Protein AF-A0A6P8H1X5-F1 (afdb_monomer)

Organism: Actinia tenebrosa (NCBI:txid6105)

Solvent-accessible surface area (backbone atoms only — not comparable to full-atom values): 18089 Å² total; per-residue (Å²): 135,85,85,85,85,80,91,80,82,92,76,93,73,81,85,74,80,85,65,84,79,80,70,98,80,71,89,71,75,80,54,49,7,75,58,32,66,38,71,34,80,43,74,47,45,86,29,46,25,21,64,73,55,44,55,46,52,45,53,35,58,76,64,68,59,84,61,78,55,95,68,90,68,73,65,73,46,32,72,90,42,41,83,78,43,63,26,36,39,51,51,42,38,51,74,69,53,43,40,68,86,68,54,74,75,81,81,70,81,92,78,80,90,77,89,79,85,90,79,87,92,83,85,84,91,76,79,78,74,46,55,58,56,50,38,43,51,70,21,51,71,67,68,74,69,55,52,58,59,53,47,72,78,59,69,92,67,89,63,97,84,65,67,80,76,72,78,52,69,46,42,64,58,53,50,51,53,50,52,50,40,48,54,44,50,56,49,24,48,66,49,24,71,78,48,63,71,43,57,69,68,50,48,51,52,33,45,74,74,19,46,69,63,44,36,51,53,43,37,47,76,69,60,54,87,70,56,66,67,46,52,33,53,51,70,70,53,45,84,91,83,42,62,65,68,59,54,53,51,52,49,49,54,43,49,53,53,48,48,55,40,47,52,46,60,75,67,59,68,46,72,65,52,51,34,49,52,45,47,55,52,46,65,61,86,85,65,91,74,131

Sequence (290 aa):
MEVDAKVGEEHDREMENCSPKRTELDKKQEILCKVCGDISSGRHYGIYTCDGCSGFFMRSVRRDMVYTCKGNGTCTVDKKRRNQCQACRFKKCLDVKMNRFAVQQERQPNSARILKPHMDEYGMKSAMNNDFLASLIVAEPCRDAMLRTNQVYNIPFPQPDIPSSVYCSSPEAIFESAARLLFMSVKWARNIPSFVNLPFRDQVILLEEGWRELFIMGAVQWSLPLEVAPLLAAAGMHVENTQAEKIVGTMANIRQLQEISSRFRTLQVCEAEFACLKAIVLFKSGMKLC

pLDDT: mean 76.8, std 22.73, range [29.2, 98.56]

InterPro domains:
  IPR000536 Nuclear hormone receptor, ligand-binding domain [PF00104] (169-284)
  IPR000536 Nuclear hormone receptor, ligand-binding domain [PS51843] (141-290)
  IPR001628 Zinc finger, nuclear hormone receptor-type [PF00105] (32-100)
  IPR001628 Zinc finger, nuclear hormone receptor-type [PR00047] (33-49)
  IPR001628 Zinc finger, nuclear hormone receptor-type [PR00047] (49-64)
  IPR001628 Zinc finger, nuclear hormone receptor-type [PR00047] (82-90)
  IPR001628 Zinc finger, nuclear hormone receptor-type [PR00047] (90-98)
  IPR001628 Zinc finger, nuclear hormone receptor-type [PS00031] (33-59)
  IPR001628 Zinc finger, nuclear hormone receptor-type [PS51030] (30-105)
  IPR001628 Zinc finger, nuclear hormone receptor-type [SM00399] (30-101)
  IPR001723 Nuclear hormone receptor [PR00398] (94-104)
  IPR001723 Nuclear hormone receptor [PR00398] (177-198)
  IPR001723 Nuclear hormone receptor [PR00398] (198-214)
  IPR001723 Nuclear hormone receptor [PR00398] (267-282)
  IPR013088 Zinc finger, NHR/GATA-type [G3DSA:3.30.50.10] (23-130)
  IPR035500 Nuclear hormone receptor-like domain superfamily [G3DSA:1.10.565.10] (131-289)
  IPR035500 Nuclear hormone receptor-like domain superfamily [SSF48508] (102-286)
  IPR050274 Nuclear hormone receptor family NR2 subfamily [PTHR24083] (23-285)

Nearest PDB structures (foldseek):
  4cn7-assembly1_F  TM=9.980E-01  e=5.132E-08  Homo sapiens
  4cn3-assembly2_D  TM=9.949E-01  e=1.057E-07  Homo sapiens
  7xv6-assembly1_A  TM=9.535E-01  e=1.282E-07  Homo sapiens
  7xv9-assembly1_A  TM=9.913E-01  e=4.704E-07  Homo sapiens
  3dzy-assembly1_A  TM=4.522E-01  e=6.545E-13  Homo sapiens

Structure (mmCIF, N/CA/C/O backbone):
data_AF-A0A6P8H1X5-F1
#
_entry.id   AF-A0A6P8H1X5-F1
#
loop_
_atom_site.group_PDB
_atom_site.id
_atom_site.type_symbol
_atom_site.label_atom_id
_atom_site.label_alt_id
_atom_site.label_comp_id
_atom_site.label_asym_id
_atom_site.label_entity_id
_atom_site.label_seq_id
_atom_site.pdbx_PDB_ins_code
_atom_site.Cartn_x
_atom_site.Cartn_y
_atom_site.Cartn_z
_atom_site.occupancy
_atom_site.B_iso_or_equiv
_atom_site.auth_seq_id
_atom_site.auth_comp_id
_atom_site.auth_asym_id
_atom_site.auth_atom_id
_atom_site.pdbx_PDB_model_num
ATOM 1 N N . MET A 1 1 ? 85.764 17.436 2.052 1.00 38.44 1 MET A N 1
ATOM 2 C CA . MET A 1 1 ? 84.867 17.908 0.984 1.00 38.44 1 MET A CA 1
ATOM 3 C C . MET A 1 1 ? 85.212 17.080 -0.239 1.00 38.44 1 MET A C 1
ATOM 5 O O . MET A 1 1 ? 86.384 17.0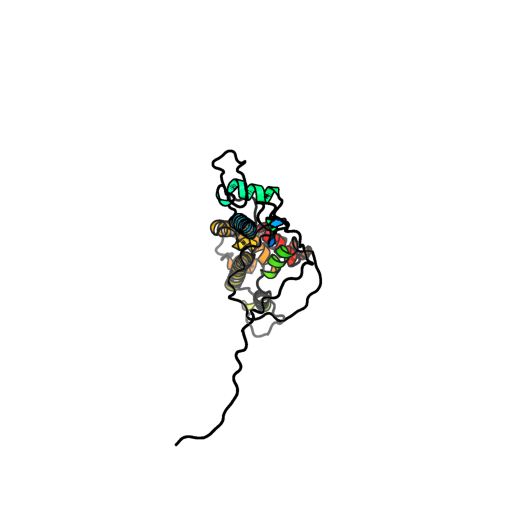48 -0.578 1.00 38.44 1 MET A O 1
ATOM 9 N N . GLU A 1 2 ? 84.209 16.332 -0.714 1.00 35.03 2 GLU A N 1
ATOM 10 C CA . GLU A 1 2 ? 84.115 15.474 -1.923 1.00 35.03 2 GLU A CA 1
ATOM 11 C C . GLU A 1 2 ? 85.198 14.399 -2.141 1.00 35.03 2 GLU A C 1
ATOM 13 O O . GLU A 1 2 ? 86.307 14.707 -2.551 1.00 35.03 2 GLU A O 1
ATOM 18 N N . VAL A 1 3 ? 85.033 13.151 -1.667 1.00 35.56 3 VAL A N 1
ATOM 19 C CA . VAL A 1 3 ? 84.297 11.973 -2.223 1.00 35.56 3 VAL A CA 1
ATOM 20 C C . VAL A 1 3 ? 84.466 11.658 -3.723 1.00 35.56 3 VAL A C 1
ATOM 22 O O . VAL A 1 3 ? 83.732 12.152 -4.565 1.00 35.56 3 VAL A O 1
ATOM 25 N N . ASP A 1 4 ? 85.455 10.798 -3.990 1.00 31.67 4 ASP A N 1
ATOM 26 C CA . ASP A 1 4 ? 85.429 9.510 -4.712 1.00 31.67 4 ASP A CA 1
ATOM 27 C C . ASP A 1 4 ? 84.527 9.228 -5.943 1.00 31.67 4 ASP A C 1
ATOM 29 O O . ASP A 1 4 ? 83.303 9.289 -5.894 1.00 31.67 4 ASP A O 1
ATOM 33 N N . ALA A 1 5 ? 85.211 8.629 -6.932 1.00 36.16 5 ALA A N 1
ATOM 34 C CA . ALA A 1 5 ? 84.894 7.358 -7.608 1.00 36.16 5 ALA A CA 1
ATOM 35 C C . ALA A 1 5 ? 84.256 7.325 -9.021 1.00 36.16 5 ALA A C 1
ATOM 37 O O . ALA A 1 5 ? 83.076 7.565 -9.232 1.00 36.16 5 ALA A O 1
ATOM 38 N N . LYS A 1 6 ? 85.088 6.763 -9.917 1.00 36.56 6 LYS A N 1
ATOM 39 C CA . LYS A 1 6 ? 84.851 5.660 -10.876 1.00 36.56 6 LYS A CA 1
ATOM 40 C C . LYS A 1 6 ? 83.992 5.865 -12.138 1.00 36.56 6 LYS A C 1
ATOM 42 O O . LYS A 1 6 ? 82.774 5.948 -12.117 1.00 36.56 6 LYS A O 1
ATOM 47 N N . VAL A 1 7 ? 84.733 5.729 -13.242 1.00 38.75 7 VAL A N 1
ATOM 48 C CA . VAL A 1 7 ? 84.410 5.185 -14.574 1.00 38.75 7 VAL A CA 1
ATOM 49 C C . VAL A 1 7 ? 83.310 4.111 -14.562 1.00 38.75 7 VAL A C 1
ATOM 51 O O . VAL A 1 7 ? 83.390 3.154 -13.790 1.00 38.75 7 VAL A O 1
ATOM 54 N N . GLY A 1 8 ? 82.351 4.237 -15.485 1.00 32.41 8 GLY A N 1
ATOM 55 C CA . GLY A 1 8 ? 81.320 3.247 -15.805 1.00 32.41 8 GLY A CA 1
ATOM 56 C C . GLY A 1 8 ? 80.750 3.479 -17.212 1.00 32.41 8 GLY A C 1
ATOM 57 O O . GLY A 1 8 ? 80.586 4.620 -17.627 1.00 32.41 8 GLY A O 1
ATOM 58 N N . GLU A 1 9 ? 80.536 2.382 -17.930 1.00 32.88 9 GLU A N 1
ATOM 59 C CA . GLU A 1 9 ? 80.331 2.222 -19.376 1.00 32.88 9 GLU A CA 1
ATOM 60 C C . GLU A 1 9 ? 79.047 2.844 -19.964 1.00 32.88 9 GLU A C 1
ATOM 62 O O . GLU A 1 9 ? 78.004 2.915 -19.313 1.00 32.88 9 GLU A O 1
ATOM 67 N N . GLU A 1 10 ? 79.134 3.225 -21.246 1.00 38.50 10 GLU A N 1
ATOM 68 C CA . GLU A 1 10 ? 78.015 3.564 -22.135 1.00 38.50 10 GLU A CA 1
ATOM 69 C C . GLU A 1 10 ? 77.012 2.406 -22.239 1.00 38.50 10 GLU A C 1
ATOM 71 O O . GLU A 1 10 ? 77.372 1.259 -22.516 1.00 38.50 10 GLU A O 1
ATOM 76 N N . HIS A 1 11 ? 75.728 2.721 -22.069 1.00 34.84 11 HIS A N 1
ATOM 77 C CA . HIS A 1 11 ? 74.636 1.804 -22.369 1.00 34.84 11 HIS A CA 1
ATOM 78 C C . HIS A 1 11 ? 73.429 2.578 -22.912 1.00 34.84 11 HIS A C 1
ATOM 80 O O . HIS A 1 11 ? 72.433 2.779 -22.216 1.00 34.84 11 HIS A O 1
ATOM 86 N N . ASP A 1 12 ? 73.506 2.983 -24.180 1.00 33.69 12 ASP A N 1
ATOM 87 C CA . ASP A 1 12 ? 72.331 3.364 -24.964 1.00 33.69 12 ASP A CA 1
ATOM 88 C C . ASP A 1 12 ? 71.507 2.101 -25.248 1.00 33.69 12 ASP A C 1
ATOM 90 O O . ASP A 1 12 ? 71.779 1.336 -26.172 1.00 33.69 12 ASP A O 1
ATOM 94 N N . ARG A 1 13 ? 70.508 1.842 -24.397 1.00 37.19 13 ARG A N 1
ATOM 95 C CA . ARG A 1 13 ? 69.467 0.843 -24.655 1.00 37.19 13 ARG A CA 1
ATOM 96 C C . ARG A 1 13 ? 68.231 1.569 -25.165 1.00 37.19 13 ARG A C 1
ATOM 98 O O . ARG A 1 13 ? 67.527 2.239 -24.412 1.00 37.19 13 ARG A O 1
ATOM 105 N N . GLU A 1 14 ? 67.996 1.414 -26.459 1.00 35.66 14 GLU A N 1
ATOM 106 C CA . GLU A 1 14 ? 66.771 1.772 -27.160 1.00 35.66 14 GLU A CA 1
ATOM 107 C C . GLU A 1 14 ? 65.544 1.297 -26.360 1.00 35.66 14 GLU A C 1
ATOM 109 O O . GLU A 1 14 ? 65.380 0.110 -26.068 1.00 35.66 14 GLU A O 1
ATOM 114 N N . MET A 1 15 ? 64.661 2.228 -25.985 1.00 37.66 15 MET A N 1
ATOM 115 C CA . MET A 1 15 ? 63.325 1.898 -25.487 1.00 37.66 15 MET A CA 1
ATOM 116 C C . MET A 1 15 ? 62.475 1.406 -26.665 1.00 37.66 15 MET A C 1
ATOM 118 O O . MET A 1 15 ? 61.665 2.142 -27.231 1.00 37.66 15 MET A O 1
ATOM 122 N N . GLU A 1 16 ? 62.660 0.141 -27.038 1.00 38.94 16 GLU A N 1
ATOM 123 C CA . GLU A 1 16 ? 61.702 -0.575 -27.868 1.00 38.94 16 GLU A CA 1
ATOM 124 C C . GLU A 1 16 ? 60.349 -0.634 -27.148 1.00 38.94 16 GLU A C 1
ATOM 126 O O . GLU A 1 16 ? 60.173 -1.172 -26.053 1.00 38.94 16 GLU A O 1
ATOM 131 N N . ASN A 1 17 ? 59.374 -0.031 -27.814 1.00 39.59 17 ASN A N 1
ATOM 132 C CA . ASN A 1 17 ? 57.960 -0.024 -27.502 1.00 39.59 17 ASN A CA 1
ATOM 133 C C . ASN A 1 17 ? 57.424 -1.467 -27.405 1.00 39.59 17 ASN A C 1
ATOM 135 O O . ASN A 1 17 ? 57.044 -2.067 -28.411 1.00 39.59 17 ASN A O 1
ATOM 139 N N . CYS A 1 18 ? 57.354 -2.026 -26.193 1.00 34.00 18 CYS A N 1
ATOM 140 C CA . CYS A 1 18 ? 56.664 -3.290 -25.931 1.00 34.00 18 CYS A CA 1
ATOM 141 C C . CYS A 1 18 ? 55.141 -3.067 -25.934 1.00 34.00 18 CYS A C 1
ATOM 143 O O . CYS A 1 18 ? 54.454 -3.139 -24.917 1.00 34.00 18 CYS A O 1
ATOM 145 N N . SER A 1 19 ? 54.601 -2.765 -27.113 1.00 48.47 19 SER A N 1
ATOM 146 C CA . SER A 1 19 ? 53.195 -3.010 -27.410 1.00 48.47 19 SER A CA 1
ATOM 147 C C . SER A 1 19 ? 53.062 -4.499 -27.740 1.00 48.47 19 SER A C 1
ATOM 149 O O . SER A 1 19 ? 53.718 -4.954 -28.681 1.00 48.47 19 SER A O 1
ATOM 151 N N . PRO A 1 20 ? 52.250 -5.295 -27.021 1.00 44.00 20 PRO A N 1
ATOM 152 C CA . PRO A 1 20 ? 52.107 -6.704 -27.349 1.00 44.00 20 PRO A CA 1
ATOM 153 C C . PRO A 1 20 ? 51.496 -6.832 -28.750 1.00 44.00 20 PRO A C 1
ATOM 155 O O . PRO A 1 20 ? 50.338 -6.469 -28.985 1.00 44.00 20 PRO A O 1
ATOM 158 N N . LYS A 1 21 ? 52.308 -7.333 -29.690 1.00 41.03 21 LYS A N 1
ATOM 159 C CA . LYS A 1 21 ? 51.888 -7.746 -31.031 1.00 41.03 21 LYS A CA 1
ATOM 160 C C . LYS A 1 21 ? 50.797 -8.804 -30.864 1.00 41.03 21 LYS A C 1
ATOM 162 O O . LYS A 1 21 ? 51.073 -9.926 -30.446 1.00 41.03 21 LYS A O 1
ATOM 167 N N . ARG A 1 22 ? 49.547 -8.431 -31.152 1.00 44.44 22 ARG A N 1
ATOM 168 C CA . ARG A 1 22 ? 48.427 -9.374 -31.215 1.00 44.44 22 ARG A CA 1
ATOM 169 C C . ARG A 1 22 ? 48.679 -10.338 -32.371 1.00 44.44 22 ARG A C 1
ATOM 171 O O . ARG A 1 22 ? 48.691 -9.931 -33.527 1.00 44.44 22 ARG A O 1
ATOM 178 N N . THR A 1 23 ? 48.918 -11.594 -32.024 1.00 41.66 23 THR A N 1
ATOM 179 C CA . THR A 1 23 ? 49.031 -12.729 -32.936 1.00 41.66 23 THR A CA 1
ATOM 180 C C . THR A 1 23 ? 47.694 -12.988 -33.648 1.00 41.66 23 THR A C 1
ATOM 182 O O . THR A 1 23 ? 46.622 -12.818 -33.069 1.00 41.66 23 THR A O 1
ATOM 185 N N . GLU A 1 24 ? 47.763 -13.376 -34.924 1.00 50.78 24 GLU A N 1
ATOM 186 C CA . GLU A 1 24 ? 46.652 -13.554 -35.880 1.00 50.78 24 GLU A CA 1
ATOM 187 C C . GLU A 1 24 ? 45.708 -14.752 -35.606 1.00 50.78 24 GLU A C 1
ATOM 189 O O . GLU A 1 24 ? 45.273 -15.441 -36.527 1.00 50.78 24 GLU A O 1
ATOM 194 N N . LEU A 1 25 ? 45.331 -15.019 -34.356 1.00 54.59 25 LEU A N 1
ATOM 195 C CA . LEU A 1 25 ? 44.429 -16.128 -34.014 1.00 54.59 25 LEU A CA 1
ATOM 196 C C . LEU A 1 25 ? 43.373 -15.721 -32.980 1.00 54.59 25 LEU A C 1
ATOM 198 O O . LEU A 1 25 ? 43.247 -16.346 -31.938 1.00 54.59 25 LEU A O 1
ATOM 202 N N . ASP A 1 26 ? 42.593 -14.681 -33.280 1.00 50.09 26 ASP A N 1
ATOM 203 C CA . ASP A 1 26 ? 41.217 -14.571 -32.776 1.00 50.09 26 ASP A CA 1
ATOM 204 C C . ASP A 1 26 ? 40.434 -13.575 -33.649 1.00 50.09 26 ASP A C 1
ATOM 206 O O . ASP A 1 26 ? 40.309 -12.389 -33.328 1.00 50.09 26 ASP A O 1
ATOM 210 N N . LYS A 1 27 ? 39.919 -14.017 -34.808 1.00 54.12 27 LYS A N 1
ATOM 211 C CA . LYS A 1 27 ? 38.890 -13.251 -35.539 1.00 54.12 27 LYS A CA 1
ATOM 212 C C . LYS A 1 27 ? 37.597 -13.323 -34.729 1.00 54.12 27 LYS A C 1
ATOM 214 O O . LYS A 1 27 ? 36.655 -14.028 -35.084 1.00 54.12 27 LYS A O 1
ATOM 219 N N . LYS A 1 28 ? 37.567 -12.595 -33.615 1.00 61.28 28 LYS A N 1
ATOM 220 C CA . LYS A 1 28 ? 36.399 -12.413 -32.767 1.00 61.28 28 LYS A CA 1
ATOM 221 C C . LYS A 1 28 ? 35.362 -11.682 -33.609 1.00 61.28 28 LYS A C 1
ATOM 223 O O . LYS A 1 28 ? 35.479 -10.482 -33.838 1.00 61.28 28 LYS A O 1
ATOM 228 N N . GLN A 1 29 ? 34.408 -12.429 -34.157 1.00 73.44 29 GLN A N 1
ATOM 229 C CA . GLN A 1 29 ? 33.366 -11.903 -35.031 1.00 73.44 29 GLN A CA 1
ATOM 230 C C . GLN A 1 29 ? 32.712 -10.689 -34.356 1.00 73.44 29 GLN A C 1
ATOM 232 O O . GLN A 1 29 ? 32.131 -10.819 -33.277 1.00 73.44 29 GLN A O 1
ATOM 237 N N . GLU A 1 30 ? 32.865 -9.499 -34.947 1.00 86.62 30 GLU A N 1
ATOM 238 C CA . GLU A 1 30 ? 32.360 -8.257 -34.362 1.00 86.62 30 GLU A CA 1
ATOM 239 C C . GLU A 1 30 ? 30.830 -8.304 -34.318 1.00 86.62 30 GLU A C 1
ATOM 241 O O . GLU A 1 30 ? 30.137 -8.146 -35.325 1.00 86.62 30 GLU A O 1
ATOM 246 N N . ILE A 1 31 ? 30.278 -8.566 -33.133 1.00 94.44 31 ILE A N 1
ATOM 247 C CA . ILE A 1 31 ? 28.831 -8.608 -32.949 1.00 94.44 31 ILE A CA 1
ATOM 248 C C . ILE A 1 31 ? 28.302 -7.177 -33.044 1.00 94.44 31 ILE A C 1
ATOM 250 O O . ILE A 1 31 ? 28.691 -6.296 -32.278 1.00 94.44 31 ILE A O 1
ATOM 254 N N . LEU A 1 32 ? 27.381 -6.938 -33.975 1.00 97.50 32 LEU A N 1
ATOM 255 C CA . LEU A 1 32 ? 26.791 -5.619 -34.183 1.00 97.50 32 LEU A CA 1
ATOM 256 C C . LEU A 1 32 ? 25.579 -5.382 -33.275 1.00 97.50 32 LEU A C 1
ATOM 258 O O . LEU A 1 32 ? 24.759 -6.266 -33.016 1.00 97.50 32 LEU A O 1
ATOM 262 N N . CYS A 1 33 ? 25.436 -4.135 -32.838 1.00 98.25 33 CYS A N 1
ATOM 263 C CA . CYS A 1 33 ? 24.299 -3.623 -32.093 1.00 98.25 33 CYS A CA 1
ATOM 264 C C . CYS A 1 33 ? 23.011 -3.789 -32.903 1.00 98.25 33 CYS A C 1
ATOM 266 O O . CYS A 1 33 ? 22.833 -3.147 -33.940 1.00 98.25 33 CYS A O 1
ATOM 268 N N . LYS A 1 34 ? 22.058 -4.566 -32.382 1.00 98.12 34 LYS A N 1
ATOM 269 C CA . LYS A 1 34 ? 20.783 -4.838 -33.068 1.00 98.12 34 LYS A CA 1
ATOM 270 C C . LYS A 1 34 ? 19.905 -3.593 -33.266 1.00 98.12 34 LYS A C 1
ATOM 272 O O . LYS A 1 34 ? 19.026 -3.597 -34.119 1.00 98.12 34 LYS A O 1
ATOM 277 N N . VAL A 1 35 ? 20.163 -2.505 -32.533 1.00 98.44 35 VAL A N 1
ATOM 278 C CA . VAL A 1 35 ? 19.413 -1.243 -32.660 1.00 98.44 35 VAL A CA 1
ATOM 279 C C . VAL A 1 35 ? 19.977 -0.347 -33.768 1.00 98.44 35 VAL A C 1
ATOM 281 O O . VAL A 1 35 ? 19.233 0.083 -34.645 1.00 98.44 35 VAL A O 1
ATOM 284 N N . CYS A 1 36 ? 21.276 -0.037 -33.741 1.00 97.94 36 CYS A N 1
ATOM 285 C CA . CYS A 1 36 ? 21.868 0.989 -34.617 1.00 97.94 36 CYS A CA 1
ATOM 286 C C . CYS A 1 36 ? 23.005 0.497 -35.525 1.00 97.94 36 CYS A C 1
ATOM 288 O O . CYS A 1 36 ? 23.552 1.299 -36.275 1.00 97.94 36 CYS A O 1
ATOM 290 N N . GLY A 1 37 ? 23.384 -0.782 -35.449 1.00 97.31 37 GLY A N 1
ATOM 291 C CA . GLY A 1 37 ? 24.443 -1.372 -36.277 1.00 97.31 37 GLY A CA 1
ATOM 292 C C . GLY A 1 37 ? 25.878 -1.003 -35.884 1.00 97.31 37 GLY A C 1
ATOM 293 O O . GLY A 1 37 ? 26.807 -1.425 -36.554 1.00 97.31 37 GLY A O 1
ATOM 294 N N . ASP A 1 38 ? 26.077 -0.225 -34.818 1.00 97.50 38 ASP A N 1
ATOM 295 C CA . ASP A 1 38 ? 27.402 0.054 -34.240 1.00 97.50 38 ASP A CA 1
ATOM 296 C C . ASP A 1 38 ? 28.003 -1.197 -33.574 1.00 97.50 38 ASP A C 1
ATOM 298 O O . ASP A 1 38 ? 27.270 -2.143 -33.286 1.00 97.50 38 ASP A O 1
ATOM 302 N N . ILE A 1 39 ? 29.299 -1.194 -33.262 1.00 96.31 39 ILE A N 1
ATOM 303 C CA . ILE A 1 39 ? 29.954 -2.323 -32.580 1.00 96.31 39 ILE A CA 1
ATOM 304 C C . ILE A 1 39 ? 29.304 -2.528 -31.203 1.00 96.31 39 ILE A C 1
ATOM 306 O O . ILE A 1 39 ? 29.097 -1.574 -30.444 1.00 96.31 39 ILE A O 1
ATOM 310 N N . SER A 1 40 ? 28.906 -3.764 -30.894 1.00 97.31 40 SER A N 1
ATOM 311 C CA . SER A 1 40 ? 28.308 -4.096 -29.602 1.00 97.31 40 SER A CA 1
ATOM 312 C C . SER A 1 40 ? 29.380 -4.194 -28.522 1.00 97.31 40 SER A C 1
ATOM 314 O O . SER A 1 40 ? 30.418 -4.815 -28.723 1.00 97.31 40 SER A O 1
ATOM 316 N N . SER A 1 41 ? 29.086 -3.650 -27.342 1.00 95.12 41 SER A N 1
ATOM 317 C CA . SER A 1 41 ? 29.895 -3.847 -26.133 1.00 95.12 41 SER A CA 1
ATOM 318 C C . SER A 1 41 ? 29.503 -5.113 -25.358 1.00 95.12 41 SER A C 1
ATOM 320 O O . SER A 1 41 ? 30.075 -5.401 -24.312 1.00 95.12 41 SER A O 1
ATOM 322 N N . GLY A 1 42 ? 28.518 -5.875 -25.849 1.00 92.75 42 GLY A N 1
ATOM 323 C CA . GLY A 1 42 ? 27.979 -7.063 -25.196 1.00 92.75 42 GLY A CA 1
ATOM 324 C C . GLY A 1 42 ? 26.452 -7.065 -25.123 1.00 92.75 42 GLY A C 1
ATOM 325 O O . GLY A 1 42 ? 25.759 -6.276 -25.776 1.00 92.75 42 GLY A O 1
ATOM 326 N N . ARG A 1 43 ? 25.911 -7.994 -24.328 1.00 94.50 43 ARG A N 1
ATOM 327 C CA . ARG A 1 43 ? 24.468 -8.145 -24.125 1.00 94.50 43 ARG A CA 1
ATOM 328 C C . ARG A 1 43 ? 23.994 -7.206 -23.014 1.00 94.50 43 ARG A C 1
ATOM 330 O O . ARG A 1 43 ? 24.327 -7.411 -21.854 1.00 94.50 43 ARG A O 1
ATOM 337 N N . HIS A 1 44 ? 23.148 -6.242 -23.360 1.00 94.44 44 HIS A N 1
ATOM 338 C CA . HIS A 1 44 ? 22.506 -5.327 -22.417 1.00 94.44 44 HIS A CA 1
ATOM 339 C C . HIS A 1 44 ? 20.997 -5.499 -22.499 1.00 94.44 44 HIS A C 1
ATOM 341 O O . HIS A 1 44 ? 20.425 -5.514 -23.590 1.00 94.44 44 HIS A O 1
ATOM 347 N N . TYR A 1 45 ? 20.345 -5.660 -21.349 1.00 95.44 45 TYR A N 1
ATOM 348 C CA . TYR A 1 45 ? 18.893 -5.870 -21.279 1.00 95.44 45 TYR A CA 1
ATOM 349 C C . TYR A 1 45 ? 18.414 -7.013 -22.193 1.00 95.44 45 TYR A C 1
ATOM 351 O O . TYR A 1 45 ? 17.369 -6.929 -22.830 1.00 95.44 45 TYR A O 1
ATOM 359 N N . GLY A 1 46 ? 19.211 -8.080 -22.293 1.00 92.06 46 GLY A N 1
ATOM 360 C CA . GLY A 1 46 ? 18.892 -9.273 -23.078 1.00 92.06 46 GLY A CA 1
ATOM 361 C C . GLY A 1 46 ? 19.355 -9.258 -24.539 1.00 92.06 46 GLY A C 1
ATOM 362 O O . GLY A 1 46 ? 19.412 -10.336 -25.127 1.00 92.06 46 GLY A O 1
ATOM 363 N N . ILE A 1 47 ? 19.769 -8.116 -25.105 1.00 97.12 47 ILE A N 1
ATOM 364 C CA . ILE A 1 47 ? 20.100 -7.968 -26.537 1.00 97.12 47 ILE A CA 1
ATOM 365 C C . ILE A 1 47 ? 21.524 -7.435 -26.736 1.00 97.12 47 ILE A C 1
ATOM 367 O O . ILE A 1 47 ? 22.013 -6.641 -25.939 1.00 97.12 47 ILE A O 1
ATOM 371 N N . TYR A 1 48 ? 22.202 -7.844 -27.813 1.00 97.19 48 TYR A N 1
ATOM 372 C CA . TYR A 1 48 ? 23.492 -7.258 -28.191 1.00 97.19 48 TYR A CA 1
ATOM 373 C C . TYR A 1 48 ? 23.320 -5.808 -28.649 1.00 97.19 48 TYR A C 1
ATOM 375 O O . TYR A 1 48 ? 22.700 -5.531 -29.683 1.00 97.19 48 TYR A O 1
ATOM 383 N N . THR A 1 49 ? 23.876 -4.875 -27.879 1.00 97.81 49 THR A N 1
ATOM 384 C CA . THR A 1 49 ? 23.814 -3.438 -28.166 1.00 97.81 49 THR A CA 1
ATOM 385 C C . THR A 1 49 ? 25.157 -2.756 -27.940 1.00 97.81 49 THR A C 1
ATOM 387 O O . THR A 1 49 ? 26.035 -3.300 -27.279 1.00 97.81 49 THR A O 1
ATOM 390 N N . CYS A 1 50 ? 25.323 -1.554 -28.486 1.00 98.19 50 CYS A N 1
ATOM 391 C CA . CYS A 1 50 ? 26.411 -0.648 -28.118 1.00 98.19 50 CYS A CA 1
ATOM 392 C C . CYS A 1 50 ? 26.046 0.145 -26.852 1.00 98.19 50 CYS A C 1
ATOM 394 O O . CYS A 1 50 ? 24.858 0.299 -26.537 1.00 98.19 50 CYS A O 1
ATOM 396 N N . ASP A 1 51 ? 27.039 0.740 -26.189 1.00 97.12 51 ASP A N 1
ATOM 397 C CA . ASP A 1 51 ? 26.836 1.522 -24.957 1.00 97.12 51 ASP A CA 1
ATOM 398 C C . ASP A 1 51 ? 25.855 2.681 -25.151 1.00 97.12 51 ASP A C 1
ATOM 400 O O . ASP A 1 51 ? 25.015 2.968 -24.298 1.00 97.12 51 ASP A O 1
ATOM 404 N N . GLY A 1 52 ? 25.885 3.304 -26.332 1.00 97.50 52 GLY A N 1
ATOM 405 C CA . GLY A 1 52 ? 24.978 4.394 -26.668 1.00 97.50 52 GLY A CA 1
ATOM 406 C C . GLY A 1 52 ? 23.504 3.978 -26.680 1.00 97.50 52 GLY A C 1
ATOM 407 O O . GLY A 1 52 ? 22.650 4.768 -26.283 1.00 97.50 52 GLY A O 1
ATOM 408 N N . CYS A 1 53 ? 23.176 2.770 -27.153 1.00 98.38 53 CYS A N 1
ATOM 409 C CA . CYS A 1 53 ? 21.793 2.273 -27.160 1.00 98.38 53 CYS A CA 1
ATOM 410 C C . CYS A 1 53 ? 21.394 1.662 -25.814 1.00 98.38 53 CYS A C 1
ATOM 412 O O . CYS A 1 53 ? 20.260 1.875 -25.398 1.00 98.38 53 CYS A O 1
ATOM 414 N N . SER A 1 54 ? 22.329 1.009 -25.117 1.00 97.69 54 SER A N 1
ATOM 415 C CA . SER A 1 54 ? 22.130 0.525 -23.746 1.00 97.69 54 SER A CA 1
ATOM 416 C C . SER A 1 54 ? 21.767 1.679 -22.801 1.00 97.69 54 SER A C 1
ATOM 418 O O . SER A 1 54 ? 20.681 1.701 -22.221 1.00 97.69 54 SER A O 1
ATOM 420 N N . GLY A 1 55 ? 22.600 2.723 -22.743 1.00 96.50 55 GLY A N 1
ATOM 421 C CA . GLY A 1 55 ? 22.353 3.879 -21.881 1.00 96.50 55 GLY A CA 1
ATOM 422 C C . GLY A 1 55 ? 21.125 4.697 -22.287 1.00 96.50 55 GLY A C 1
ATOM 423 O O . GLY A 1 55 ? 20.442 5.247 -21.425 1.00 96.50 55 GLY A O 1
ATOM 424 N N . PHE A 1 56 ? 20.818 4.777 -23.587 1.00 98.25 56 PHE A N 1
ATOM 425 C CA . PHE A 1 56 ? 19.576 5.396 -24.053 1.00 98.25 56 PHE A CA 1
ATOM 426 C C . PHE A 1 56 ? 18.355 4.632 -23.530 1.00 98.25 56 PHE A C 1
ATOM 428 O O . PHE A 1 56 ? 17.526 5.236 -22.860 1.00 98.25 56 PHE A O 1
ATOM 435 N N . PHE A 1 57 ? 18.298 3.314 -23.747 1.00 98.00 57 PHE A N 1
ATOM 436 C CA . PHE A 1 57 ? 17.202 2.465 -23.282 1.00 98.00 57 PHE A CA 1
ATOM 437 C C . PHE A 1 57 ? 17.013 2.547 -21.763 1.00 98.00 57 PHE A C 1
ATOM 439 O O . PHE A 1 57 ? 15.900 2.773 -21.299 1.00 98.00 57 PHE A O 1
ATOM 446 N N . MET A 1 58 ? 18.105 2.470 -20.996 1.00 94.62 58 MET A N 1
ATOM 447 C CA . MET A 1 58 ? 18.084 2.625 -19.540 1.00 94.62 58 MET A CA 1
ATOM 448 C C . MET A 1 58 ? 17.425 3.937 -19.105 1.00 94.62 58 MET A C 1
ATOM 450 O O . MET A 1 58 ? 16.534 3.931 -18.260 1.00 94.62 58 MET A O 1
ATOM 454 N N . ARG A 1 59 ? 17.861 5.074 -19.668 1.00 93.31 59 ARG A N 1
ATOM 455 C CA . ARG A 1 59 ? 17.324 6.396 -19.305 1.00 93.31 59 ARG A CA 1
ATOM 456 C C . ARG A 1 59 ? 15.865 6.545 -19.714 1.00 93.31 59 ARG A C 1
ATOM 458 O O . ARG A 1 59 ? 15.099 7.135 -18.961 1.00 93.31 59 ARG A O 1
ATOM 465 N N . SER A 1 60 ? 15.498 6.016 -20.880 1.00 95.06 60 SER A N 1
ATOM 466 C CA . SER A 1 60 ? 14.124 6.050 -21.373 1.00 95.06 60 SER A CA 1
ATOM 467 C C . SER A 1 60 ? 13.184 5.237 -20.488 1.00 95.06 60 SER A C 1
ATOM 469 O O . SER A 1 60 ? 12.125 5.737 -20.141 1.00 95.06 60 SER A O 1
ATOM 471 N N . VAL A 1 61 ? 13.588 4.038 -20.056 1.00 92.31 61 VAL A N 1
ATOM 472 C CA . VAL A 1 61 ? 12.774 3.199 -19.161 1.00 92.31 61 VAL A CA 1
ATOM 473 C C . VAL A 1 61 ? 12.716 3.770 -17.742 1.00 92.31 61 VAL A C 1
ATOM 475 O O . VAL A 1 61 ? 11.641 3.831 -17.163 1.00 92.31 61 VAL A O 1
ATOM 478 N N . ARG A 1 62 ? 13.842 4.232 -17.177 1.00 86.75 62 ARG A N 1
ATOM 479 C CA . ARG A 1 62 ? 13.880 4.762 -15.797 1.00 86.75 62 ARG A CA 1
ATOM 480 C C . ARG A 1 62 ? 13.012 5.994 -15.583 1.00 86.75 62 ARG A C 1
ATOM 482 O O . ARG A 1 62 ? 12.499 6.181 -14.491 1.00 86.75 62 ARG A O 1
ATOM 489 N N . ARG A 1 63 ? 12.926 6.859 -16.592 1.00 84.62 63 ARG A N 1
ATOM 490 C CA . ARG A 1 63 ? 12.177 8.121 -16.521 1.00 84.62 63 ARG A CA 1
ATOM 491 C C . ARG A 1 63 ? 10.809 8.025 -17.195 1.00 84.62 63 ARG A C 1
ATOM 493 O O . ARG A 1 63 ? 10.229 9.063 -17.480 1.00 84.62 63 ARG A O 1
ATOM 500 N N . ASP A 1 64 ? 10.373 6.805 -17.515 1.00 84.00 64 ASP A N 1
ATOM 501 C CA . ASP A 1 64 ? 9.150 6.506 -18.266 1.00 84.00 64 ASP A CA 1
ATOM 502 C C . ASP A 1 64 ? 8.927 7.465 -19.452 1.00 84.00 64 ASP A C 1
ATOM 504 O O . ASP A 1 64 ? 7.895 8.113 -19.614 1.00 84.00 64 ASP A O 1
ATOM 508 N N . MET A 1 65 ? 9.976 7.635 -20.262 1.00 90.19 65 MET A N 1
ATOM 509 C CA . MET A 1 65 ? 10.000 8.658 -21.301 1.00 90.19 65 MET A CA 1
ATOM 510 C C . MET A 1 65 ? 9.012 8.325 -22.418 1.00 90.19 65 MET A C 1
ATOM 512 O O . MET A 1 65 ? 9.189 7.348 -23.152 1.00 90.19 65 MET A O 1
ATOM 516 N N . VAL A 1 66 ? 8.056 9.223 -22.636 1.00 90.62 66 VAL A N 1
ATOM 517 C CA . VAL A 1 66 ? 7.178 9.208 -23.807 1.00 90.62 66 VAL A CA 1
ATOM 518 C C . VAL A 1 66 ? 7.770 10.118 -24.880 1.00 90.62 66 VAL A C 1
ATOM 520 O O . VAL A 1 66 ? 7.922 11.323 -24.688 1.00 90.62 66 VAL A O 1
ATOM 523 N N . TYR A 1 67 ? 8.133 9.541 -26.024 1.00 94.25 67 TYR A N 1
ATOM 524 C CA . TYR A 1 67 ? 8.688 10.286 -27.154 1.00 94.25 67 TYR A CA 1
ATOM 525 C C . TYR A 1 67 ? 7.702 10.340 -28.317 1.00 94.25 67 TYR A C 1
ATOM 527 O O . TYR A 1 67 ? 7.168 9.312 -28.731 1.00 94.25 67 TYR A O 1
ATOM 535 N N . THR A 1 68 ? 7.585 11.510 -28.942 1.00 94.06 68 THR A N 1
ATOM 536 C CA . THR A 1 68 ? 6.777 11.709 -30.153 1.00 94.06 68 THR A CA 1
ATOM 537 C C . THR A 1 68 ? 7.675 11.850 -31.380 1.00 94.06 68 THR A C 1
ATOM 539 O O . THR A 1 68 ? 8.650 12.607 -31.380 1.00 94.06 68 THR A O 1
ATOM 542 N N . CYS A 1 69 ? 7.381 11.101 -32.446 1.00 96.88 69 CYS A N 1
ATOM 543 C CA . CYS A 1 69 ? 8.075 11.254 -33.723 1.00 96.88 69 CYS A CA 1
ATOM 544 C C . CYS A 1 69 ? 7.545 12.496 -34.452 1.00 96.88 69 CYS A C 1
ATOM 546 O O . CYS A 1 69 ? 6.339 12.663 -34.566 1.00 96.88 69 CYS A O 1
ATOM 548 N N . LYS A 1 70 ? 8.442 13.338 -34.980 1.00 94.44 70 LYS A N 1
ATOM 549 C CA . LYS A 1 70 ? 8.074 14.488 -35.830 1.00 94.44 70 LYS A CA 1
ATOM 550 C C . LYS A 1 70 ? 7.861 14.120 -37.308 1.00 94.44 70 LYS A C 1
ATOM 552 O O . LYS A 1 70 ? 7.491 14.975 -38.098 1.00 94.44 70 LYS A O 1
ATOM 557 N N . GLY A 1 71 ? 8.165 12.878 -37.683 1.00 93.56 71 GLY A N 1
ATOM 558 C CA . GLY A 1 71 ? 7.927 12.323 -39.016 1.00 93.56 71 GLY A CA 1
ATOM 559 C C . GLY A 1 71 ? 6.822 11.266 -38.985 1.00 93.56 71 GLY A C 1
ATOM 560 O O . GLY A 1 71 ? 5.911 11.322 -38.169 1.00 93.56 71 GLY A O 1
ATOM 561 N N . ASN A 1 72 ? 6.946 10.246 -39.828 1.00 94.50 72 ASN A N 1
ATOM 562 C CA . ASN A 1 72 ? 5.967 9.164 -40.001 1.00 94.50 72 ASN A CA 1
ATOM 563 C C . ASN A 1 72 ? 6.172 7.945 -39.071 1.00 94.50 72 ASN A C 1
ATOM 565 O O . ASN A 1 72 ? 5.586 6.889 -39.290 1.00 94.50 72 ASN A O 1
ATOM 569 N N . GLY A 1 73 ? 7.042 8.039 -38.061 1.00 94.00 73 GLY A N 1
ATOM 570 C CA . GLY A 1 73 ? 7.317 6.922 -37.147 1.00 94.00 73 GLY A CA 1
ATOM 571 C C . GLY A 1 73 ? 8.194 5.799 -37.724 1.00 94.00 73 GLY A C 1
ATOM 572 O O . GLY A 1 73 ? 8.299 4.742 -37.095 1.00 94.00 73 GLY A O 1
ATOM 573 N N . THR A 1 74 ? 8.841 6.014 -38.879 1.00 95.94 74 THR A N 1
ATOM 574 C CA . THR A 1 74 ? 9.749 5.045 -39.528 1.00 95.94 74 THR A CA 1
ATOM 575 C C . THR A 1 74 ? 11.157 5.607 -39.769 1.00 95.94 74 THR A C 1
ATOM 577 O O . THR A 1 74 ? 11.834 5.220 -40.722 1.00 95.94 74 THR A O 1
ATOM 580 N N . CYS A 1 75 ? 11.624 6.546 -38.936 1.00 97.19 75 CYS A N 1
ATOM 581 C CA . CYS A 1 75 ? 12.953 7.144 -39.093 1.00 97.19 75 CYS A CA 1
ATOM 582 C C . CYS A 1 75 ? 14.064 6.083 -39.001 1.00 97.19 75 CYS A C 1
ATOM 584 O O . CYS A 1 75 ? 14.054 5.228 -38.112 1.00 97.19 75 CYS A O 1
ATOM 586 N N . THR A 1 76 ? 15.066 6.171 -39.878 1.00 97.19 76 THR A N 1
ATOM 587 C CA . THR A 1 76 ? 16.204 5.245 -39.871 1.00 97.19 76 THR A CA 1
ATOM 588 C C . THR A 1 76 ? 17.058 5.414 -38.613 1.00 97.19 76 THR A C 1
ATOM 590 O O . THR A 1 76 ? 17.494 6.514 -38.279 1.00 97.19 76 THR A O 1
ATOM 593 N N . VAL A 1 77 ? 17.340 4.300 -37.935 1.00 98.12 77 VAL A N 1
ATOM 594 C CA . VAL A 1 77 ? 18.200 4.247 -36.745 1.00 98.12 77 VAL A CA 1
ATOM 595 C C . VAL A 1 77 ? 19.491 3.511 -37.101 1.00 98.12 77 VAL A C 1
ATOM 597 O O . VAL A 1 77 ? 19.523 2.278 -37.111 1.00 98.12 77 VAL A O 1
ATOM 600 N N . ASP A 1 78 ? 20.540 4.281 -37.381 1.00 97.50 78 ASP A N 1
ATOM 601 C CA . ASP A 1 78 ? 21.909 3.823 -37.656 1.00 97.50 78 ASP A CA 1
ATOM 602 C C . ASP A 1 78 ? 22.932 4.563 -36.765 1.00 97.50 78 ASP A C 1
ATOM 604 O O . ASP A 1 78 ? 22.570 5.476 -36.017 1.00 97.50 78 ASP A O 1
ATOM 608 N N . LYS A 1 79 ? 24.216 4.181 -36.812 1.00 96.69 79 LYS A N 1
ATOM 609 C CA . LYS A 1 79 ? 25.278 4.786 -35.983 1.00 96.69 79 LYS A CA 1
ATOM 610 C C . LYS A 1 79 ? 25.334 6.316 -36.087 1.00 96.69 79 LYS A C 1
ATOM 612 O O . LYS A 1 79 ? 25.545 6.969 -35.067 1.00 96.69 79 LYS A O 1
ATOM 617 N N . LYS A 1 80 ? 25.118 6.882 -37.280 1.00 96.44 80 LYS A N 1
ATOM 618 C CA . LYS A 1 80 ? 25.244 8.324 -37.548 1.00 96.44 80 LYS A CA 1
ATOM 619 C C . LYS A 1 80 ? 23.985 9.096 -37.146 1.00 96.44 80 LYS A C 1
ATOM 621 O O . LYS A 1 80 ? 24.083 10.202 -36.628 1.00 96.44 80 LYS A O 1
ATOM 626 N N . ARG A 1 81 ? 22.800 8.511 -37.345 1.00 95.00 81 ARG A N 1
ATOM 627 C CA . ARG A 1 81 ? 21.502 9.201 -37.224 1.00 95.00 81 ARG A CA 1
ATOM 628 C C . ARG A 1 81 ? 20.646 8.746 -36.043 1.00 95.00 81 ARG A C 1
ATOM 630 O O . ARG A 1 81 ? 19.567 9.292 -35.830 1.00 95.00 81 ARG A O 1
ATOM 637 N N . ARG A 1 82 ? 21.119 7.817 -35.198 1.00 97.25 82 ARG A N 1
ATOM 638 C CA . ARG A 1 82 ? 20.375 7.323 -34.015 1.00 97.25 82 ARG A CA 1
ATOM 639 C C . ARG A 1 82 ? 19.914 8.413 -33.039 1.00 97.25 82 ARG A C 1
ATOM 641 O O . ARG A 1 82 ? 19.009 8.156 -32.257 1.00 97.25 82 ARG A O 1
ATOM 648 N N . ASN A 1 83 ? 20.509 9.605 -33.046 1.00 96.56 83 ASN A N 1
ATOM 649 C CA . ASN A 1 83 ? 20.101 10.715 -32.175 1.00 96.56 83 ASN A CA 1
ATOM 650 C C . ASN A 1 83 ? 19.040 11.641 -32.807 1.00 96.56 83 ASN A C 1
ATOM 652 O O . ASN A 1 83 ? 18.524 12.508 -32.113 1.00 96.56 83 ASN A O 1
ATOM 656 N N . GLN A 1 84 ? 18.692 11.459 -34.086 1.00 96.75 84 GLN A N 1
ATOM 657 C CA . GLN A 1 84 ? 17.797 12.362 -34.820 1.00 96.75 84 GLN A CA 1
ATOM 658 C C . GLN A 1 84 ? 16.316 12.182 -34.451 1.00 96.75 84 GLN A C 1
ATOM 660 O O . GLN A 1 84 ? 15.543 13.135 -34.501 1.00 96.75 84 GLN A O 1
ATOM 665 N N . CYS A 1 85 ? 15.908 10.974 -34.046 1.00 97.94 85 CYS A N 1
ATOM 666 C CA . CYS A 1 85 ? 14.551 10.703 -33.574 1.00 97.94 85 CYS A CA 1
ATOM 667 C C . CYS A 1 85 ? 14.556 9.728 -32.391 1.00 97.94 85 CYS A C 1
ATOM 669 O O . CYS A 1 85 ? 14.733 8.520 -32.558 1.00 97.94 85 CYS A O 1
ATOM 671 N N . GLN A 1 86 ? 14.314 10.251 -31.187 1.00 97.81 86 GLN A N 1
ATOM 672 C CA . GLN A 1 86 ? 14.256 9.449 -29.962 1.00 97.81 86 GLN A CA 1
ATOM 673 C C . GLN A 1 86 ? 13.081 8.462 -29.973 1.00 97.81 86 GLN A C 1
ATOM 675 O O . GLN A 1 86 ? 13.259 7.320 -29.560 1.00 97.81 86 GLN A O 1
ATOM 680 N N . ALA A 1 87 ? 11.929 8.855 -30.529 1.00 98.12 87 ALA A N 1
ATOM 681 C CA . ALA A 1 87 ? 10.753 7.990 -30.636 1.00 98.12 87 ALA A CA 1
ATOM 682 C C . ALA A 1 87 ? 11.032 6.725 -31.457 1.00 98.12 87 ALA A C 1
ATOM 684 O O . ALA A 1 87 ? 10.836 5.615 -30.969 1.00 98.12 87 ALA A O 1
ATOM 685 N N . CYS A 1 88 ? 11.573 6.871 -32.671 1.00 98.19 88 CYS A N 1
ATOM 686 C CA . CYS A 1 88 ? 11.895 5.720 -33.521 1.00 98.19 88 CYS A CA 1
ATOM 687 C C . CYS A 1 88 ? 13.047 4.886 -32.950 1.00 98.19 88 CYS A C 1
ATOM 689 O O . CYS A 1 88 ? 13.043 3.664 -33.074 1.00 98.19 88 CYS A O 1
ATOM 691 N N . ARG A 1 89 ? 14.016 5.521 -32.277 1.00 98.56 89 ARG A N 1
ATOM 692 C CA . ARG A 1 89 ? 15.091 4.799 -31.590 1.00 98.56 89 ARG A CA 1
ATOM 693 C C . ARG A 1 89 ? 14.561 3.950 -30.437 1.00 98.56 89 ARG A C 1
ATOM 695 O O . ARG A 1 89 ? 14.946 2.790 -30.337 1.00 98.56 89 ARG A O 1
ATOM 702 N N . PHE A 1 90 ? 13.699 4.507 -29.586 1.00 98.31 90 PHE A N 1
ATOM 703 C CA . PHE A 1 90 ? 13.137 3.789 -28.443 1.00 98.31 90 PHE A CA 1
ATOM 704 C C . PHE A 1 90 ? 12.189 2.682 -28.889 1.00 98.31 90 PHE A C 1
ATOM 706 O O . PHE A 1 90 ? 12.324 1.552 -28.428 1.00 98.31 90 PHE A O 1
ATOM 713 N N . LYS A 1 91 ? 11.338 2.964 -29.881 1.00 97.94 91 LYS A N 1
ATOM 714 C CA . LYS A 1 91 ? 10.529 1.948 -30.559 1.00 97.94 91 LYS A CA 1
ATOM 715 C C . LYS A 1 91 ? 11.399 0.792 -31.059 1.00 97.94 91 LYS A C 1
ATOM 717 O O . LYS A 1 91 ? 11.149 -0.349 -30.696 1.00 97.94 91 LYS A O 1
ATOM 722 N N . LYS A 1 92 ? 12.500 1.079 -31.763 1.00 98.44 92 LYS A N 1
ATOM 723 C CA . LYS A 1 92 ? 13.411 0.033 -32.250 1.00 98.44 92 LYS A CA 1
ATOM 724 C C . LYS A 1 92 ? 14.081 -0.761 -31.122 1.00 98.44 92 LYS A C 1
ATOM 726 O O . LYS A 1 92 ? 14.289 -1.957 -31.287 1.00 98.44 92 LYS A O 1
ATOM 731 N N . CYS A 1 93 ? 14.403 -0.144 -29.980 1.00 98.25 93 CYS A N 1
ATOM 732 C CA . CYS A 1 93 ? 14.875 -0.873 -28.794 1.00 98.25 93 CYS A CA 1
ATOM 733 C C . CYS A 1 93 ? 13.841 -1.903 -28.300 1.00 98.25 93 CYS A C 1
ATOM 735 O O . CYS A 1 93 ? 14.212 -3.025 -27.953 1.00 98.25 93 CYS A O 1
ATOM 737 N N . LEU A 1 94 ? 12.556 -1.541 -28.294 1.00 97.31 94 LEU A N 1
ATOM 738 C CA . LEU A 1 94 ? 11.462 -2.442 -27.918 1.00 97.31 94 LEU A CA 1
ATOM 739 C C . LEU A 1 94 ? 11.211 -3.516 -28.984 1.00 97.31 94 LEU A C 1
ATOM 741 O O . LEU A 1 94 ? 11.005 -4.678 -28.639 1.00 97.31 94 LEU A O 1
ATOM 745 N N . ASP A 1 95 ? 11.293 -3.159 -30.266 1.00 97.44 95 ASP A N 1
ATOM 746 C CA . ASP A 1 95 ? 11.089 -4.085 -31.385 1.00 97.44 95 ASP A CA 1
ATOM 747 C C . ASP A 1 95 ? 12.137 -5.205 -31.385 1.00 97.44 95 ASP A C 1
ATOM 749 O O . ASP A 1 95 ? 11.793 -6.374 -31.564 1.00 97.44 95 ASP A O 1
ATOM 753 N N . VAL A 1 96 ? 13.402 -4.877 -31.082 1.00 97.19 96 VAL A N 1
ATOM 754 C CA . VAL A 1 96 ? 14.466 -5.884 -30.904 1.00 97.19 96 VAL A CA 1
ATOM 755 C C . VAL A 1 96 ? 14.394 -6.616 -29.560 1.00 97.19 96 VAL A C 1
ATOM 757 O O . VAL A 1 96 ? 15.278 -7.414 -29.271 1.00 97.19 96 VAL A O 1
ATOM 760 N N . LYS A 1 97 ? 13.353 -6.373 -28.753 1.00 96.25 97 LYS A N 1
ATOM 761 C CA . LYS A 1 97 ? 13.072 -7.030 -27.467 1.00 96.25 97 LYS A CA 1
ATOM 762 C C . LYS A 1 97 ? 14.091 -6.744 -26.362 1.00 96.25 97 LYS A C 1
ATOM 764 O O . LYS A 1 97 ? 14.390 -7.621 -25.553 1.00 96.25 97 LYS A O 1
ATOM 769 N N . MET A 1 98 ? 14.599 -5.511 -26.277 1.00 97.19 98 MET A N 1
ATOM 770 C CA . MET A 1 98 ? 15.307 -5.090 -25.063 1.00 97.19 98 MET A CA 1
ATOM 771 C C . MET A 1 98 ? 14.352 -5.158 -23.862 1.00 97.19 98 MET A C 1
ATOM 773 O O . MET A 1 98 ? 13.243 -4.623 -23.894 1.00 97.19 98 MET A O 1
ATOM 777 N N . ASN A 1 99 ? 14.772 -5.843 -22.802 1.00 90.50 99 ASN A N 1
ATOM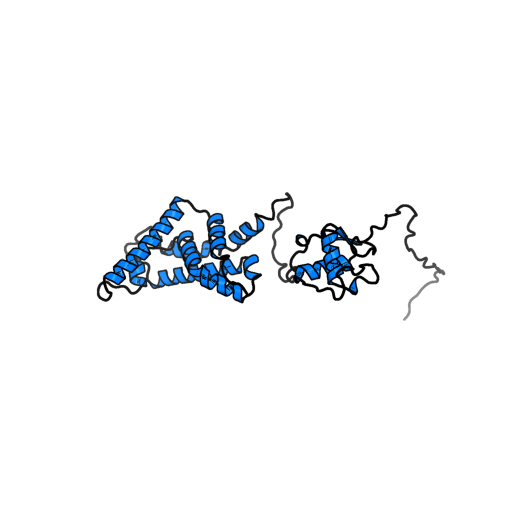 778 C CA . ASN A 1 99 ? 13.938 -6.122 -21.643 1.00 90.50 99 ASN A CA 1
ATOM 779 C C . ASN A 1 99 ? 13.847 -4.897 -20.718 1.00 90.50 99 ASN A C 1
ATOM 781 O O . ASN A 1 99 ? 14.777 -4.615 -19.961 1.00 90.50 99 ASN A O 1
ATOM 785 N N . ARG A 1 100 ? 12.700 -4.204 -20.735 1.00 88.94 100 ARG A N 1
ATOM 786 C CA . ARG A 1 100 ? 12.424 -3.057 -19.847 1.00 88.94 100 ARG A CA 1
ATOM 787 C C . ARG A 1 100 ? 12.505 -3.423 -18.363 1.00 88.94 100 ARG A C 1
ATOM 789 O O . ARG A 1 100 ? 12.949 -2.610 -17.567 1.00 88.94 100 ARG A O 1
ATOM 796 N N . PHE A 1 101 ? 12.154 -4.656 -18.003 1.00 84.31 101 PHE A N 1
ATOM 797 C CA . PHE A 1 101 ? 12.167 -5.129 -16.617 1.00 84.31 101 PHE A CA 1
ATOM 798 C C . PHE A 1 101 ? 13.582 -5.410 -16.095 1.00 84.31 101 PHE A C 1
ATOM 800 O O . PHE A 1 101 ? 13.792 -5.470 -14.891 1.00 84.31 101 PHE A O 1
ATOM 807 N N . ALA A 1 102 ? 14.576 -5.541 -16.982 1.00 84.19 102 ALA A N 1
ATOM 808 C CA . ALA A 1 102 ? 15.979 -5.665 -16.585 1.00 84.19 102 ALA A CA 1
ATOM 809 C C . ALA A 1 102 ? 16.615 -4.310 -16.205 1.00 84.19 102 ALA A C 1
ATOM 811 O O . ALA A 1 102 ? 17.756 -4.267 -15.741 1.00 84.19 102 ALA A O 1
ATOM 812 N N . VAL A 1 103 ? 15.910 -3.191 -16.410 1.00 86.00 103 VAL A N 1
ATOM 813 C CA . VAL A 1 103 ? 16.364 -1.862 -15.997 1.00 86.00 103 VAL A CA 1
ATOM 814 C C . VAL A 1 103 ? 16.013 -1.662 -14.523 1.00 86.00 103 VAL A C 1
ATOM 816 O O . VAL A 1 103 ? 14.904 -1.269 -14.183 1.00 86.00 103 VAL A O 1
ATOM 819 N N . GLN A 1 104 ? 16.976 -1.925 -13.640 1.00 79.44 104 GLN A N 1
ATOM 820 C CA . GLN A 1 104 ? 16.829 -1.655 -12.208 1.00 79.44 104 GLN A CA 1
ATOM 821 C C . GLN A 1 104 ? 16.694 -0.144 -11.945 1.00 79.44 104 GLN A C 1
ATOM 823 O O . GLN A 1 104 ? 17.393 0.675 -12.572 1.00 79.44 104 GLN A O 1
ATOM 828 N N . GLN A 1 105 ? 15.819 0.210 -10.998 1.00 58.69 105 GLN A N 1
ATOM 829 C CA . GLN A 1 105 ? 15.686 1.559 -10.438 1.00 58.69 105 GLN A CA 1
ATOM 830 C C . GLN A 1 105 ? 17.031 1.999 -9.826 1.00 58.69 105 GLN A C 1
ATOM 832 O O . GLN A 1 105 ? 17.896 1.159 -9.567 1.00 58.69 105 GLN A O 1
ATOM 837 N N . GLU A 1 106 ? 17.279 3.308 -9.723 1.00 52.06 106 GLU A N 1
ATOM 838 C CA . GLU A 1 106 ? 18.590 3.847 -9.330 1.00 52.06 106 GLU A CA 1
ATOM 839 C C . GLU A 1 106 ? 19.183 3.131 -8.108 1.00 52.06 106 GLU A C 1
ATOM 841 O O . GLU A 1 106 ? 18.504 2.899 -7.108 1.00 52.06 106 GLU A O 1
ATOM 846 N N . ARG A 1 107 ? 20.480 2.799 -8.183 1.00 49.69 107 ARG A N 1
ATOM 847 C CA . ARG A 1 107 ? 21.242 2.492 -6.972 1.00 49.69 107 ARG A CA 1
ATOM 848 C C . ARG A 1 107 ? 21.194 3.758 -6.124 1.00 49.69 107 ARG A C 1
ATOM 850 O O . ARG A 1 107 ? 21.690 4.790 -6.575 1.00 49.69 107 ARG A O 1
ATOM 857 N N . GLN A 1 108 ? 20.587 3.677 -4.943 1.00 39.88 108 GLN A N 1
ATOM 858 C CA . GLN A 1 108 ? 20.656 4.747 -3.952 1.00 39.88 108 GLN A CA 1
ATOM 859 C C . GLN A 1 108 ? 22.129 5.162 -3.762 1.00 39.88 108 GLN A C 1
ATOM 861 O O . GLN A 1 108 ? 23.011 4.296 -3.854 1.00 39.88 108 GLN A O 1
ATOM 866 N N . PRO A 1 109 ? 22.431 6.453 -3.527 1.00 38.50 109 PRO A N 1
ATOM 867 C CA . PRO A 1 109 ? 23.789 6.883 -3.224 1.00 38.50 109 PRO A CA 1
ATOM 868 C C . PRO A 1 109 ? 24.366 6.035 -2.085 1.00 38.50 109 PRO A C 1
ATOM 870 O O . PRO A 1 109 ? 23.712 5.818 -1.066 1.00 38.50 109 PRO A O 1
ATOM 873 N N . ASN A 1 110 ? 25.583 5.523 -2.288 1.00 42.19 110 ASN A N 1
ATOM 874 C CA . ASN A 1 110 ? 26.344 4.746 -1.310 1.00 42.19 110 ASN A CA 1
ATOM 875 C C . ASN A 1 110 ? 26.655 5.607 -0.069 1.00 42.19 110 ASN A C 1
ATOM 877 O O . ASN A 1 110 ? 27.757 6.133 0.051 1.00 42.19 110 ASN A O 1
ATOM 881 N N . SER A 1 111 ? 25.712 5.721 0.863 1.00 40.84 111 SER A N 1
ATOM 882 C CA . SER A 1 111 ? 25.960 6.290 2.198 1.00 40.84 111 SER A CA 1
ATOM 883 C C . SER A 1 111 ? 25.896 5.237 3.309 1.00 40.84 111 SER A C 1
ATOM 885 O O . SER A 1 111 ? 26.190 5.542 4.456 1.00 40.84 111 SER A O 1
ATOM 887 N N . ALA A 1 112 ? 25.545 3.987 2.995 1.00 40.56 112 ALA A N 1
ATOM 888 C CA . ALA A 1 112 ? 25.387 2.917 3.980 1.00 40.56 112 ALA A CA 1
ATOM 889 C C . ALA A 1 112 ? 26.228 1.685 3.611 1.00 40.56 112 ALA A C 1
ATOM 891 O O . ALA A 1 112 ? 25.714 0.621 3.274 1.00 40.56 112 ALA A O 1
ATOM 892 N N . ARG A 1 113 ? 27.555 1.830 3.657 1.00 41.53 113 ARG A N 1
ATOM 893 C CA . ARG A 1 113 ? 28.489 0.696 3.758 1.00 41.53 113 ARG A CA 1
ATOM 894 C C . ARG A 1 113 ? 29.130 0.678 5.139 1.00 41.53 113 ARG A C 1
ATOM 896 O O . ARG A 1 113 ? 30.339 0.802 5.237 1.00 41.53 113 ARG A O 1
ATOM 903 N N . ILE A 1 114 ? 28.340 0.513 6.195 1.00 45.81 114 ILE A N 1
ATOM 904 C CA . ILE A 1 114 ? 28.849 -0.000 7.471 1.00 45.81 114 ILE A CA 1
ATOM 905 C C . ILE A 1 114 ? 27.782 -0.950 8.030 1.00 45.81 114 ILE A C 1
ATOM 907 O O . ILE A 1 114 ? 26.640 -0.548 8.218 1.00 45.81 114 ILE A O 1
ATOM 911 N N . LEU A 1 115 ? 28.207 -2.202 8.247 1.00 41.03 115 LEU A N 1
ATOM 912 C CA . LEU A 1 115 ? 27.503 -3.374 8.799 1.00 41.03 115 LEU A CA 1
ATOM 913 C C . LEU A 1 115 ? 26.657 -4.215 7.820 1.00 41.03 115 LEU A C 1
ATOM 915 O O . LEU A 1 115 ? 25.438 -4.115 7.747 1.00 41.03 115 LEU A O 1
ATOM 919 N N . LYS A 1 116 ? 27.322 -5.170 7.158 1.00 32.41 116 LYS A N 1
ATOM 920 C CA . LYS A 1 116 ? 26.753 -6.506 6.918 1.00 32.41 116 LYS A CA 1
ATOM 921 C C . LYS A 1 116 ? 27.698 -7.545 7.528 1.00 32.41 116 LYS A C 1
ATOM 923 O O . LYS A 1 116 ? 28.868 -7.539 7.145 1.00 32.41 116 LYS A O 1
ATOM 928 N N . PRO A 1 117 ? 27.237 -8.440 8.417 1.00 37.06 117 PRO A N 1
ATOM 929 C CA . PRO A 1 117 ? 27.898 -9.715 8.621 1.00 37.06 117 PRO A CA 1
ATOM 930 C C . PRO A 1 117 ? 27.639 -10.610 7.403 1.00 37.06 117 PRO A C 1
ATOM 932 O O . PRO A 1 117 ? 26.549 -10.636 6.832 1.00 37.06 117 PRO A O 1
ATOM 935 N N . HIS A 1 118 ? 28.701 -11.292 7.015 1.00 38.69 118 HIS A N 1
ATOM 936 C CA . HIS A 1 118 ? 28.815 -12.326 5.999 1.00 38.69 118 HIS A CA 1
ATOM 937 C C . HIS A 1 118 ? 27.835 -13.491 6.228 1.00 38.69 118 HIS A C 1
ATOM 939 O O . HIS A 1 118 ? 27.838 -14.040 7.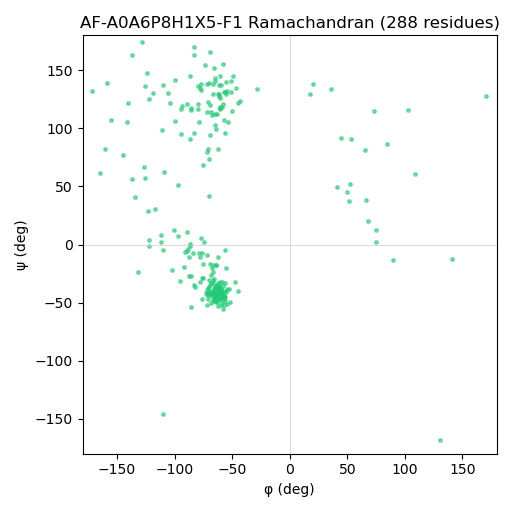323 1.00 38.69 118 HIS A O 1
ATOM 945 N N . MET A 1 119 ? 27.071 -13.895 5.204 1.00 32.38 119 MET A N 1
ATOM 946 C CA . MET A 1 119 ? 26.507 -15.249 5.067 1.00 32.38 119 MET A CA 1
ATOM 947 C C . MET A 1 119 ? 26.241 -15.576 3.584 1.00 32.38 119 MET A C 1
ATOM 949 O O . MET A 1 119 ? 25.356 -15.001 2.953 1.00 32.38 119 MET A O 1
ATOM 953 N N . ASP A 1 120 ? 27.109 -16.447 3.082 1.00 32.09 120 ASP A N 1
ATOM 954 C CA . ASP A 1 120 ? 27.092 -17.447 2.008 1.00 32.09 120 ASP A CA 1
ATOM 955 C C . ASP A 1 120 ? 26.081 -17.443 0.843 1.00 32.09 120 ASP A C 1
ATOM 957 O O . ASP A 1 120 ? 24.866 -17.293 0.945 1.00 32.09 120 ASP A O 1
ATOM 961 N N . GLU A 1 121 ? 26.697 -17.728 -0.302 1.00 35.75 121 GLU A N 1
ATOM 962 C CA . GLU A 1 121 ? 26.216 -17.985 -1.651 1.00 35.75 121 GLU A CA 1
ATOM 963 C C . GLU A 1 121 ? 25.699 -19.427 -1.795 1.00 35.75 121 GLU A C 1
ATOM 965 O O . GLU A 1 121 ? 26.493 -20.346 -1.684 1.00 35.75 121 GLU A O 1
ATOM 970 N N . TYR A 1 122 ? 24.403 -19.632 -2.081 1.00 32.12 122 TYR A N 1
ATOM 971 C CA . TYR A 1 122 ? 23.846 -20.770 -2.847 1.00 32.12 122 TYR A CA 1
ATOM 972 C C . TYR A 1 122 ? 22.341 -20.527 -3.131 1.00 32.12 122 TYR A C 1
ATOM 974 O O . TYR A 1 122 ? 21.580 -20.233 -2.217 1.00 32.12 122 TYR A O 1
ATOM 982 N N . GLY A 1 123 ? 21.877 -20.707 -4.381 1.00 29.20 123 GLY A N 1
ATOM 983 C CA . GLY A 1 123 ? 20.476 -21.122 -4.631 1.00 29.20 123 GLY A CA 1
ATOM 984 C C . GLY A 1 123 ? 19.456 -20.129 -5.229 1.00 29.20 123 GLY A C 1
ATOM 985 O O . GLY A 1 123 ? 18.422 -19.852 -4.645 1.00 29.20 123 GLY A O 1
ATOM 986 N N . MET A 1 124 ? 19.730 -19.640 -6.437 1.00 38.75 124 MET A N 1
ATOM 987 C CA . MET A 1 124 ? 18.835 -19.483 -7.604 1.00 38.75 124 MET A CA 1
ATOM 988 C C . MET A 1 124 ? 17.271 -19.507 -7.472 1.00 38.75 124 MET A C 1
ATOM 990 O O . MET A 1 124 ? 16.675 -20.507 -7.099 1.00 38.75 124 MET A O 1
ATOM 994 N N . LYS A 1 125 ? 16.630 -18.475 -8.067 1.00 34.50 125 LYS A N 1
ATOM 995 C CA . LYS A 1 125 ? 15.309 -18.459 -8.767 1.00 34.50 125 LYS A CA 1
ATOM 996 C C . LYS A 1 125 ? 14.017 -18.729 -7.960 1.00 34.50 125 LYS A C 1
ATOM 998 O O . LYS A 1 125 ? 13.397 -19.771 -8.126 1.00 34.50 125 LYS A O 1
ATOM 1003 N N . SER A 1 126 ? 13.500 -17.702 -7.270 1.00 31.44 126 SER A N 1
ATOM 1004 C CA . SER A 1 126 ? 12.043 -17.486 -7.087 1.00 31.44 126 SER A CA 1
ATOM 1005 C C . SER A 1 126 ? 11.733 -16.056 -6.592 1.00 31.44 126 SER A C 1
ATOM 1007 O O . SER A 1 126 ? 11.257 -15.856 -5.478 1.00 31.44 126 SER A O 1
ATOM 1009 N N . ALA A 1 127 ? 12.078 -15.029 -7.378 1.00 39.97 127 ALA A N 1
ATOM 1010 C CA . ALA A 1 127 ? 12.105 -13.631 -6.912 1.00 39.97 127 ALA A CA 1
ATOM 1011 C C . ALA A 1 127 ? 11.260 -12.692 -7.788 1.00 39.97 127 ALA A C 1
ATOM 1013 O O . ALA A 1 127 ? 11.752 -11.737 -8.379 1.00 39.97 127 ALA A O 1
ATOM 1014 N N . MET A 1 128 ? 9.970 -12.995 -7.929 1.00 42.84 128 MET A N 1
ATOM 1015 C CA . MET A 1 128 ? 9.008 -11.963 -8.344 1.00 42.84 128 MET A CA 1
ATOM 1016 C C . MET A 1 128 ? 7.757 -11.929 -7.464 1.00 42.84 128 MET A C 1
ATOM 1018 O O . MET A 1 128 ? 7.173 -10.864 -7.308 1.00 42.84 128 MET A O 1
ATOM 1022 N N . ASN A 1 129 ? 7.415 -13.039 -6.798 1.00 46.97 129 ASN A N 1
ATOM 1023 C CA . ASN A 1 129 ? 6.303 -13.083 -5.839 1.00 46.97 129 ASN A CA 1
ATOM 1024 C C . ASN A 1 129 ? 6.758 -13.053 -4.366 1.00 46.97 129 ASN A C 1
ATOM 1026 O O . ASN A 1 129 ? 5.986 -12.637 -3.509 1.00 46.97 129 ASN A O 1
ATOM 1030 N N . ASN A 1 130 ? 8.010 -13.425 -4.067 1.00 56.59 130 ASN A N 1
ATOM 1031 C CA . ASN A 1 130 ? 8.533 -13.416 -2.695 1.00 56.59 130 ASN A CA 1
ATOM 1032 C C . ASN A 1 130 ? 9.103 -12.060 -2.263 1.00 56.59 130 ASN A C 1
ATOM 1034 O O . ASN A 1 130 ? 9.063 -11.754 -1.079 1.00 56.59 130 ASN A O 1
ATOM 1038 N N . ASP A 1 131 ? 9.582 -11.225 -3.189 1.00 74.06 131 ASP A N 1
ATOM 1039 C CA . ASP A 1 131 ? 10.249 -9.964 -2.833 1.00 74.06 131 ASP A CA 1
ATOM 1040 C C . ASP A 1 131 ? 9.270 -8.945 -2.243 1.00 74.06 131 ASP A C 1
ATOM 1042 O O . ASP A 1 131 ? 9.583 -8.277 -1.258 1.00 74.06 131 ASP A O 1
ATOM 1046 N N . PHE A 1 132 ? 8.061 -8.851 -2.810 1.00 82.25 132 PHE A N 1
ATOM 1047 C CA . PHE A 1 132 ? 7.037 -7.956 -2.278 1.00 82.25 132 PHE A CA 1
ATOM 1048 C C . PHE A 1 132 ? 6.552 -8.442 -0.913 1.00 82.25 132 PHE A C 1
ATOM 1050 O O . PHE A 1 132 ? 6.605 -7.673 0.040 1.00 82.25 132 PHE A O 1
ATOM 1057 N N . LEU A 1 133 ? 6.182 -9.720 -0.781 1.00 82.38 133 LEU A N 1
ATOM 1058 C CA . LEU A 1 133 ? 5.767 -10.296 0.500 1.00 82.38 133 LEU A CA 1
ATOM 1059 C C . LEU A 1 133 ? 6.856 -10.157 1.575 1.00 82.38 133 LEU A C 1
ATOM 1061 O O . LEU A 1 133 ? 6.569 -9.728 2.689 1.00 82.38 133 LEU A O 1
ATOM 1065 N N . ALA A 1 134 ? 8.114 -10.438 1.229 1.00 81.19 134 ALA A N 1
ATOM 1066 C CA . ALA A 1 134 ? 9.245 -10.234 2.126 1.00 81.19 134 ALA A CA 1
ATOM 1067 C C . ALA A 1 134 ? 9.383 -8.759 2.527 1.00 81.19 134 ALA A C 1
ATOM 1069 O O . ALA A 1 134 ? 9.598 -8.469 3.701 1.00 81.19 134 ALA A O 1
ATOM 1070 N N . SER A 1 135 ? 9.195 -7.818 1.594 1.00 83.12 135 SER A N 1
ATOM 1071 C CA . SER A 1 135 ? 9.207 -6.386 1.912 1.00 83.12 135 SER A CA 1
ATOM 1072 C C . SER A 1 135 ? 8.065 -5.972 2.842 1.00 83.12 135 SER A C 1
ATOM 1074 O O . SER A 1 135 ? 8.288 -5.148 3.723 1.00 83.12 135 SER A O 1
ATOM 1076 N N . LEU A 1 136 ? 6.874 -6.571 2.705 1.00 86.12 136 LEU A N 1
ATOM 1077 C CA . LEU A 1 136 ? 5.730 -6.295 3.577 1.00 86.12 136 LEU A CA 1
ATOM 1078 C C . LEU A 1 136 ? 5.975 -6.787 5.008 1.00 86.12 136 LEU A C 1
ATOM 1080 O O . LEU A 1 136 ? 5.629 -6.087 5.957 1.00 86.12 136 LEU A O 1
ATOM 1084 N N . ILE A 1 137 ? 6.576 -7.972 5.155 1.00 83.56 137 ILE A N 1
ATOM 1085 C CA . ILE A 1 137 ? 6.889 -8.575 6.458 1.00 83.56 137 ILE A CA 1
ATOM 1086 C C . ILE A 1 137 ? 8.032 -7.811 7.135 1.00 83.56 137 ILE A C 1
ATOM 1088 O O . ILE A 1 137 ? 7.921 -7.427 8.293 1.00 83.56 137 ILE A O 1
ATOM 1092 N N . VAL A 1 138 ? 9.114 -7.512 6.410 1.00 79.12 138 VAL A N 1
ATOM 1093 C CA . VAL A 1 138 ? 10.264 -6.760 6.951 1.00 79.12 138 VAL A CA 1
ATOM 1094 C C . VAL A 1 138 ? 9.900 -5.306 7.286 1.00 79.12 138 VAL A C 1
ATOM 1096 O O . VAL A 1 138 ? 10.547 -4.685 8.129 1.00 79.12 138 VAL A O 1
ATOM 1099 N N . ALA A 1 139 ? 8.860 -4.753 6.657 1.00 76.25 139 ALA A N 1
ATOM 1100 C CA . ALA A 1 139 ? 8.351 -3.423 6.971 1.00 76.25 139 ALA A CA 1
ATOM 1101 C C . ALA A 1 139 ? 7.660 -3.335 8.346 1.00 76.25 139 ALA A C 1
ATOM 1103 O O . ALA A 1 139 ? 7.474 -2.216 8.842 1.00 76.25 139 ALA A O 1
ATOM 1104 N N . GLU A 1 140 ? 7.276 -4.464 8.960 1.00 77.62 140 GLU A N 1
ATOM 1105 C CA . GLU A 1 140 ? 6.599 -4.482 10.261 1.00 77.62 140 GLU A CA 1
ATOM 1106 C C . GLU A 1 140 ? 7.492 -3.887 11.367 1.00 77.62 140 GLU A C 1
ATOM 1108 O O . GLU A 1 140 ? 8.661 -4.260 11.517 1.00 77.62 140 GLU A O 1
ATOM 1113 N N . PRO A 1 141 ? 6.981 -2.937 12.172 1.00 66.12 141 PRO A N 1
ATOM 1114 C CA . PRO A 1 141 ? 7.719 -2.428 13.318 1.00 66.12 141 PRO A CA 1
ATOM 1115 C C . PRO A 1 141 ? 7.999 -3.559 14.319 1.00 66.12 141 PRO A C 1
ATOM 1117 O O . PRO A 1 141 ? 7.114 -4.356 14.617 1.00 66.12 141 PRO A O 1
ATOM 1120 N N . CYS A 1 142 ? 9.223 -3.601 14.861 1.00 58.38 142 CYS A N 1
ATOM 1121 C CA . CYS A 1 142 ? 9.681 -4.641 15.789 1.00 58.38 142 CYS A CA 1
ATOM 1122 C C . CYS A 1 142 ? 8.632 -4.996 16.869 1.00 58.38 142 CYS A C 1
ATOM 1124 O O . CYS A 1 142 ? 8.212 -4.123 17.638 1.00 58.38 142 CYS A O 1
ATOM 1126 N N . ARG A 1 143 ? 8.263 -6.289 16.942 1.00 55.69 143 ARG A N 1
ATOM 1127 C CA . ARG A 1 143 ? 7.314 -6.892 17.908 1.00 55.69 143 ARG A CA 1
ATOM 1128 C C . ARG A 1 143 ? 7.566 -6.472 19.364 1.00 55.69 143 ARG A C 1
ATOM 1130 O O . ARG A 1 143 ? 6.615 -6.300 20.130 1.00 55.69 143 ARG A O 1
ATOM 1137 N N . ASP A 1 144 ? 8.824 -6.238 19.729 1.00 47.72 144 ASP A N 1
ATOM 1138 C CA . ASP A 1 144 ? 9.253 -5.883 21.089 1.00 47.72 144 ASP A CA 1
ATOM 1139 C C . ASP A 1 144 ? 8.714 -4.535 21.593 1.00 47.72 144 ASP A C 1
ATOM 1141 O O . ASP A 1 144 ? 8.757 -4.259 22.796 1.00 47.72 144 ASP A O 1
ATOM 1145 N N . ALA A 1 145 ? 8.235 -3.669 20.695 1.00 52.41 145 ALA A N 1
ATOM 1146 C CA . ALA A 1 145 ? 7.655 -2.383 21.065 1.00 52.41 145 ALA A CA 1
ATOM 1147 C C . ALA A 1 145 ? 6.219 -2.507 21.608 1.00 52.41 145 ALA A C 1
ATOM 1149 O O . ALA A 1 145 ? 5.864 -1.729 22.487 1.00 52.41 145 ALA A O 1
ATOM 1150 N N . MET A 1 146 ? 5.421 -3.481 21.138 1.00 55.69 146 MET A N 1
ATOM 1151 C CA . MET A 1 146 ? 4.040 -3.691 21.616 1.00 55.69 146 MET A CA 1
ATOM 1152 C C . MET A 1 146 ? 3.925 -4.736 22.727 1.00 55.69 146 MET A C 1
ATOM 1154 O O . MET A 1 146 ? 3.077 -4.602 23.606 1.00 55.69 146 MET A O 1
ATOM 1158 N N . LEU A 1 147 ? 4.792 -5.756 22.742 1.00 50.44 147 LEU A N 1
ATOM 1159 C CA . LEU A 1 147 ? 4.790 -6.763 23.813 1.00 50.44 147 LEU A CA 1
ATOM 1160 C C . LEU A 1 147 ? 5.055 -6.147 25.193 1.00 50.44 147 LEU A C 1
ATOM 1162 O O . LEU A 1 147 ? 4.485 -6.608 26.175 1.00 50.44 147 LEU A O 1
ATOM 1166 N N . ARG A 1 148 ? 5.848 -5.070 25.270 1.00 50.47 148 ARG A N 1
ATOM 1167 C CA . ARG A 1 148 ? 6.056 -4.317 26.518 1.00 50.47 148 ARG A CA 1
ATOM 1168 C C . ARG A 1 148 ? 4.785 -3.633 27.014 1.00 50.47 148 ARG A C 1
ATOM 1170 O O . ARG A 1 148 ? 4.553 -3.606 28.213 1.00 50.47 148 ARG A O 1
ATOM 1177 N N . THR A 1 149 ? 3.947 -3.133 26.110 1.00 48.75 149 THR A N 1
ATOM 1178 C CA . THR A 1 149 ? 2.653 -2.530 26.452 1.00 48.75 149 THR A CA 1
ATOM 1179 C C . THR A 1 149 ? 1.674 -3.605 26.931 1.00 48.75 149 THR A C 1
ATOM 1181 O O . THR A 1 149 ? 1.075 -3.447 27.986 1.00 48.75 149 THR A O 1
ATOM 1184 N N . ASN A 1 150 ? 1.616 -4.758 26.253 1.00 45.78 150 ASN A N 1
ATOM 1185 C CA . ASN A 1 150 ? 0.804 -5.904 26.688 1.00 45.78 150 ASN A CA 1
ATOM 1186 C C . ASN A 1 150 ? 1.304 -6.582 27.978 1.00 45.78 150 ASN A C 1
ATOM 1188 O O . ASN A 1 150 ? 0.495 -7.155 28.700 1.00 45.78 150 ASN A O 1
ATOM 1192 N N . GLN A 1 151 ? 2.597 -6.504 28.310 1.00 45.25 151 GLN A N 1
ATOM 1193 C CA . GLN A 1 151 ? 3.132 -7.011 29.582 1.00 45.25 151 GLN A CA 1
ATOM 1194 C C . GLN A 1 151 ? 2.690 -6.180 30.790 1.00 45.25 151 GLN A C 1
ATOM 1196 O O . GLN A 1 151 ? 2.493 -6.748 31.860 1.00 45.25 151 GLN A O 1
ATOM 1201 N N . VAL A 1 152 ? 2.468 -4.871 30.630 1.00 47.81 152 VAL A N 1
ATOM 1202 C CA . VAL A 1 152 ? 1.914 -4.035 31.710 1.00 47.81 152 VAL A CA 1
ATOM 1203 C C . VAL A 1 152 ? 0.463 -4.430 32.024 1.00 47.81 152 VAL A C 1
ATOM 1205 O O . VAL A 1 152 ? 0.055 -4.371 33.178 1.00 47.81 152 VAL A O 1
ATOM 1208 N N . TYR A 1 153 ? -0.292 -4.923 31.035 1.00 44.53 153 TYR A N 1
ATOM 1209 C CA . TYR A 1 153 ? -1.678 -5.384 31.211 1.00 44.53 153 TYR A CA 1
ATOM 1210 C C . TYR A 1 153 ? -1.818 -6.857 31.622 1.00 44.53 153 TYR A C 1
ATOM 1212 O O . TYR A 1 153 ? -2.934 -7.315 31.843 1.00 44.53 153 TYR A O 1
ATOM 1220 N N . ASN A 1 154 ? -0.717 -7.611 31.704 1.00 41.25 154 ASN A N 1
ATOM 1221 C CA . ASN A 1 154 ? -0.757 -9.060 31.910 1.00 41.25 154 ASN A CA 1
ATOM 1222 C C . ASN A 1 154 ? 0.252 -9.522 32.974 1.00 41.25 154 ASN A C 1
ATOM 1224 O O . ASN A 1 154 ? 0.911 -10.545 32.799 1.00 41.25 154 ASN A O 1
ATOM 1228 N N . ILE A 1 155 ? 0.388 -8.766 34.073 1.00 44.00 155 ILE A N 1
ATOM 1229 C CA . ILE A 1 155 ? 1.066 -9.231 35.292 1.00 44.00 155 ILE A CA 1
ATOM 1230 C C . ILE A 1 155 ? 0.200 -10.342 35.912 1.00 44.00 155 ILE A C 1
ATOM 1232 O O . ILE A 1 155 ? -0.886 -10.055 36.421 1.00 44.00 155 ILE A O 1
ATOM 1236 N N . PRO A 1 156 ? 0.646 -11.609 35.919 1.00 39.66 156 PRO A N 1
ATOM 1237 C CA . PRO A 1 156 ? -0.024 -12.654 36.665 1.00 39.66 156 PRO A CA 1
ATOM 1238 C C . PRO A 1 156 ? 0.540 -12.604 38.080 1.00 39.66 156 PRO A C 1
ATOM 1240 O O . PRO A 1 156 ? 1.582 -13.191 38.305 1.00 39.66 156 PRO A O 1
ATOM 1243 N N . PHE A 1 157 ? -0.066 -11.834 38.983 1.00 41.34 157 PHE A N 1
ATOM 1244 C CA . PHE A 1 157 ? -0.106 -12.066 40.439 1.00 41.34 157 PHE A CA 1
ATOM 1245 C C . PHE A 1 157 ? -0.699 -10.822 41.125 1.00 41.34 157 PHE A C 1
ATOM 1247 O O . PHE A 1 157 ? -0.182 -9.723 40.923 1.00 41.34 157 PHE A O 1
ATOM 1254 N N . PRO A 1 158 ? -1.726 -10.959 41.983 1.00 41.62 158 PRO A N 1
ATOM 1255 C CA . PRO A 1 158 ? -2.097 -9.888 42.893 1.00 41.62 158 PRO A CA 1
ATOM 1256 C C . PRO A 1 158 ? -1.013 -9.799 43.973 1.00 41.62 158 PRO A C 1
ATOM 1258 O O . PRO A 1 158 ? -0.853 -10.729 44.766 1.00 41.62 158 PRO A O 1
ATOM 1261 N N . GLN A 1 159 ? -0.257 -8.701 44.013 1.00 43.44 159 GLN A N 1
ATOM 1262 C CA . GLN A 1 159 ? 0.432 -8.325 45.247 1.00 43.44 159 GLN A CA 1
ATOM 1263 C C . GLN A 1 159 ? -0.601 -7.670 46.181 1.00 43.44 159 GLN A C 1
ATOM 1265 O O . GLN A 1 159 ? -1.379 -6.843 45.698 1.00 43.44 159 GLN A O 1
ATOM 1270 N N . PRO A 1 160 ? -0.650 -8.024 47.481 1.00 51.06 160 PRO A N 1
ATOM 1271 C CA . PRO A 1 160 ? -1.727 -7.608 48.391 1.00 51.06 160 PRO A CA 1
ATOM 1272 C C . PRO A 1 160 ? -1.859 -6.093 48.616 1.00 51.06 160 PRO A C 1
ATOM 1274 O O . PRO A 1 160 ? -2.860 -5.655 49.174 1.00 51.06 160 PRO A O 1
ATOM 1277 N N . ASP A 1 161 ? -0.886 -5.298 48.163 1.00 48.34 161 ASP A N 1
ATOM 1278 C CA . ASP A 1 161 ? -0.710 -3.910 48.602 1.00 48.34 161 ASP A CA 1
ATOM 1279 C C . ASP A 1 161 ? -1.002 -2.858 47.514 1.00 48.34 161 ASP A C 1
ATOM 1281 O O . ASP A 1 161 ? -0.747 -1.670 47.717 1.00 48.34 161 ASP A O 1
ATOM 1285 N N . ILE A 1 162 ? -1.541 -3.256 46.354 1.00 46.66 162 ILE A N 1
ATOM 1286 C CA . ILE A 1 162 ? -1.864 -2.319 45.264 1.00 46.66 162 ILE A CA 1
ATOM 1287 C C . ILE A 1 162 ? -3.385 -2.080 45.216 1.00 46.66 162 ILE A C 1
ATOM 1289 O O . ILE A 1 162 ? -4.139 -3.040 45.037 1.00 46.66 162 ILE A O 1
ATOM 1293 N N . PRO A 1 163 ? -3.867 -0.825 45.342 1.00 43.41 163 PRO A N 1
ATOM 1294 C CA . PRO A 1 163 ? -5.290 -0.508 45.267 1.00 43.41 163 PRO A CA 1
ATOM 1295 C C . PRO A 1 163 ? -5.921 -1.022 43.969 1.00 43.41 163 PRO A C 1
ATOM 1297 O O . PRO A 1 163 ? -5.353 -0.863 42.886 1.00 43.41 163 PRO A O 1
ATOM 1300 N N . SER A 1 164 ? -7.142 -1.557 44.059 1.00 42.00 164 SER A N 1
ATOM 1301 C CA . SER A 1 164 ? -7.914 -2.109 42.933 1.00 42.00 164 SER A CA 1
ATOM 1302 C C . SER A 1 164 ? -8.149 -1.142 41.756 1.00 42.00 164 SER A C 1
ATOM 1304 O O . SER A 1 164 ? -8.680 -1.552 40.728 1.00 42.00 164 SER A O 1
ATOM 1306 N N . SER A 1 165 ? -7.737 0.126 41.866 1.00 44.00 165 SER A N 1
ATOM 1307 C CA . SER A 1 165 ? -7.765 1.117 40.786 1.00 44.00 165 SER A CA 1
ATOM 1308 C C . SER A 1 165 ? -6.721 0.882 39.685 1.00 44.00 165 SER A C 1
ATOM 1310 O O . SER A 1 165 ? -6.772 1.564 38.668 1.00 44.00 165 SER A O 1
ATOM 1312 N N . VAL A 1 166 ? -5.781 -0.055 39.861 1.00 43.50 166 VAL A N 1
ATOM 1313 C CA . VAL A 1 166 ? -4.731 -0.379 38.870 1.00 43.50 166 VAL A CA 1
ATOM 1314 C C . VAL A 1 166 ? -5.180 -1.438 37.845 1.00 43.50 166 VAL A C 1
ATOM 1316 O O . VAL A 1 166 ? -4.542 -1.609 36.813 1.00 43.50 166 VAL A O 1
ATOM 1319 N N . TYR A 1 167 ? -6.320 -2.103 38.067 1.00 47.38 167 TYR A N 1
ATOM 1320 C CA . TYR A 1 167 ? -6.868 -3.116 37.145 1.00 47.38 167 TYR A CA 1
ATOM 1321 C C . TYR A 1 167 ? -7.746 -2.543 36.028 1.00 47.38 167 TYR A C 1
ATOM 1323 O O . TYR A 1 167 ? -8.243 -3.291 35.190 1.00 47.38 167 TYR A O 1
ATOM 1331 N N . CYS A 1 168 ? -7.956 -1.228 36.000 1.00 47.22 168 CYS A N 1
ATOM 1332 C CA . CYS A 1 168 ? -8.640 -0.582 34.892 1.00 47.22 168 CYS A CA 1
ATOM 1333 C C . CYS A 1 168 ? -7.571 -0.111 33.906 1.00 47.22 168 CYS A C 1
ATOM 1335 O O . CYS A 1 168 ? -6.721 0.696 34.283 1.00 47.22 168 CYS A O 1
ATOM 1337 N N . SER A 1 169 ? -7.588 -0.597 32.659 1.00 59.97 169 SER A N 1
ATOM 1338 C CA . SER A 1 169 ? -6.818 0.039 31.585 1.00 59.97 169 SER A CA 1
ATOM 1339 C C . SER A 1 169 ? -7.224 1.509 31.558 1.00 59.97 169 SER A C 1
ATOM 1341 O O . SER A 1 169 ? -8.352 1.827 31.178 1.00 59.97 169 SER A O 1
ATOM 1343 N N . SER A 1 170 ? -6.360 2.395 32.055 1.00 74.12 170 SER A N 1
ATOM 1344 C CA 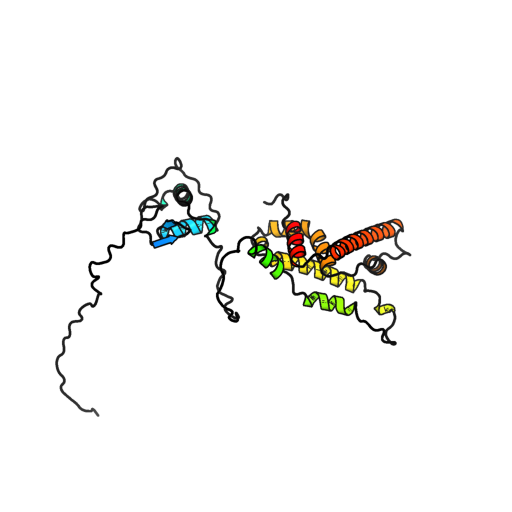. SER A 1 170 ? -6.720 3.802 32.155 1.00 74.12 170 SER A CA 1
ATOM 1345 C C . SER A 1 170 ? -7.029 4.327 30.744 1.00 74.12 170 SER A C 1
ATOM 1347 O O . SER A 1 170 ? -6.412 3.862 29.773 1.00 74.12 170 SER A O 1
ATOM 1349 N N . PRO A 1 171 ? -7.987 5.256 30.584 1.00 78.12 171 PRO A N 1
ATOM 1350 C CA . PRO A 1 171 ? -8.270 5.891 29.298 1.00 78.12 171 PRO A CA 1
ATOM 1351 C C . PRO A 1 171 ? -7.006 6.322 28.546 1.00 78.12 171 PRO A C 1
ATOM 1353 O O . PRO A 1 171 ? -6.884 6.111 27.340 1.00 78.12 171 PRO A O 1
ATOM 1356 N N . GLU A 1 172 ? -6.026 6.852 29.275 1.00 81.88 172 GLU A N 1
ATOM 1357 C CA . GLU A 1 172 ? -4.732 7.301 28.763 1.00 81.88 172 GLU A CA 1
ATOM 1358 C C . GLU A 1 172 ? -3.938 6.153 28.138 1.00 81.88 172 GLU A C 1
ATOM 1360 O O . GLU A 1 172 ? -3.374 6.313 27.059 1.00 81.88 172 GLU A O 1
ATOM 1365 N N . ALA A 1 173 ? -3.939 4.980 28.769 1.00 80.00 173 ALA A N 1
ATOM 1366 C CA . ALA A 1 173 ? -3.222 3.802 28.299 1.00 80.00 173 ALA A CA 1
ATOM 1367 C C . ALA A 1 173 ? -3.849 3.228 27.006 1.00 80.00 173 ALA A C 1
ATOM 1369 O O . ALA A 1 173 ? -3.144 2.778 26.092 1.00 80.00 173 ALA A O 1
ATOM 1370 N N . ILE A 1 174 ? -5.180 3.317 26.884 1.00 83.56 174 ILE A N 1
ATOM 1371 C CA . ILE A 1 174 ? -5.923 2.976 25.661 1.00 83.56 174 ILE A CA 1
ATOM 1372 C C . ILE A 1 174 ? -5.579 3.960 24.540 1.00 83.56 174 ILE A C 1
ATOM 1374 O O . ILE A 1 174 ? -5.253 3.530 23.429 1.00 83.56 174 ILE A O 1
ATOM 1378 N N . PHE A 1 175 ? -5.601 5.267 24.819 1.00 86.12 175 PHE A N 1
ATOM 1379 C CA . PHE A 1 175 ? -5.229 6.290 23.841 1.00 86.12 175 PHE A CA 1
ATOM 1380 C C . PHE A 1 175 ? -3.775 6.166 23.398 1.00 86.12 175 PHE A C 1
ATOM 1382 O O . PHE A 1 175 ? -3.491 6.276 22.207 1.00 86.12 175 PHE A O 1
ATOM 1389 N N . GLU A 1 176 ? -2.860 5.886 24.324 1.00 86.31 176 GLU A N 1
ATOM 1390 C CA . GLU A 1 176 ? -1.454 5.658 24.013 1.00 86.31 176 GLU A CA 1
ATOM 1391 C C . GLU A 1 176 ? -1.289 4.452 23.080 1.00 86.31 176 GLU A C 1
ATOM 1393 O O . GLU A 1 176 ? -0.607 4.539 22.056 1.00 86.31 176 GLU A O 1
ATOM 1398 N N . SER A 1 177 ? -1.959 3.341 23.389 1.00 85.06 177 SER A N 1
ATOM 1399 C CA . SER A 1 177 ? -1.929 2.131 22.563 1.00 85.06 177 SER A CA 1
ATOM 1400 C C . SER A 1 177 ? -2.527 2.385 21.174 1.00 85.06 177 SER A C 1
ATOM 1402 O O . SER A 1 177 ? -1.943 1.991 20.164 1.00 85.06 177 SER A O 1
ATOM 1404 N N . ALA A 1 178 ? -3.646 3.109 21.096 1.00 89.75 178 ALA A N 1
ATOM 1405 C CA . ALA A 1 178 ? -4.270 3.489 19.833 1.00 89.75 178 ALA A CA 1
ATOM 1406 C C . ALA A 1 178 ? -3.361 4.408 18.996 1.00 89.75 178 ALA A C 1
ATOM 1408 O O . ALA A 1 178 ? -3.140 4.161 17.808 1.00 89.75 178 ALA A O 1
ATOM 1409 N N . ALA A 1 179 ? -2.764 5.430 19.610 1.00 90.38 179 ALA A N 1
ATOM 1410 C CA . ALA A 1 179 ? -1.816 6.312 18.940 1.00 90.38 179 ALA A CA 1
ATOM 1411 C C . ALA A 1 179 ? -0.617 5.519 18.401 1.00 90.38 179 ALA A C 1
ATOM 1413 O O . ALA A 1 179 ? -0.247 5.672 17.235 1.00 90.38 179 ALA A O 1
ATOM 1414 N N . ARG A 1 180 ? -0.048 4.609 19.204 1.00 88.00 180 ARG A N 1
ATOM 1415 C CA . ARG A 1 180 ? 1.045 3.720 18.779 1.00 88.00 180 ARG A CA 1
ATOM 1416 C C . ARG A 1 180 ? 0.654 2.885 17.560 1.00 88.00 180 ARG A C 1
ATOM 1418 O O . ARG A 1 180 ? 1.425 2.852 16.604 1.00 88.00 180 ARG A O 1
ATOM 1425 N N . LEU A 1 181 ? -0.536 2.282 17.539 1.00 90.62 181 LEU A N 1
ATOM 1426 C CA . LEU A 1 181 ? -1.027 1.511 16.387 1.00 90.62 181 LEU A CA 1
ATOM 1427 C C . LEU A 1 181 ? -1.163 2.362 15.114 1.00 90.62 181 LEU A C 1
ATOM 1429 O O . LEU A 1 181 ? -0.798 1.904 14.025 1.00 90.62 181 LEU A O 1
ATOM 1433 N N . LEU A 1 182 ? -1.626 3.610 15.235 1.00 91.19 182 LEU A N 1
ATOM 1434 C CA . LEU A 1 182 ? -1.686 4.548 14.108 1.00 91.19 182 LEU A CA 1
ATOM 1435 C C . LEU A 1 182 ? -0.284 4.868 13.575 1.00 91.19 182 LEU A C 1
ATOM 1437 O O . LEU A 1 182 ? -0.029 4.724 12.377 1.00 91.19 182 LEU A O 1
ATOM 1441 N N . PHE A 1 183 ? 0.656 5.222 14.456 1.00 89.25 183 PHE A N 1
ATOM 1442 C CA . PHE A 1 183 ? 2.042 5.493 14.062 1.00 89.25 183 PHE A CA 1
ATOM 1443 C C . PHE A 1 183 ? 2.720 4.271 13.441 1.00 89.25 183 PHE A C 1
ATOM 1445 O O . PHE A 1 183 ? 3.447 4.405 12.456 1.00 89.25 183 PHE A O 1
ATOM 1452 N N . MET A 1 184 ? 2.471 3.079 13.983 1.00 87.62 184 MET A N 1
ATOM 1453 C CA . MET A 1 184 ? 2.971 1.820 13.436 1.00 87.62 184 MET A CA 1
ATOM 1454 C C . MET A 1 184 ? 2.437 1.568 12.028 1.00 87.62 184 MET A C 1
ATOM 1456 O O . MET A 1 184 ? 3.219 1.194 11.162 1.00 87.62 184 MET A O 1
ATOM 1460 N N . SER A 1 185 ? 1.155 1.838 11.775 1.00 91.25 185 SER A N 1
ATOM 1461 C CA . SER A 1 185 ? 0.540 1.673 10.450 1.00 91.25 185 SER A CA 1
ATOM 1462 C C . SER A 1 185 ? 1.174 2.600 9.407 1.00 91.25 185 SER A C 1
ATOM 1464 O O . SER A 1 185 ? 1.537 2.158 8.317 1.00 91.25 185 SER A O 1
ATOM 1466 N N . VAL A 1 186 ? 1.396 3.871 9.762 1.00 90.94 186 VAL A N 1
ATOM 1467 C CA . VAL A 1 186 ? 2.081 4.839 8.885 1.00 90.94 186 VAL A CA 1
ATOM 1468 C C . VAL A 1 186 ? 3.545 4.449 8.670 1.00 90.94 186 VAL A C 1
ATOM 1470 O O . VAL A 1 186 ? 4.047 4.503 7.547 1.00 90.94 186 VAL A O 1
ATOM 1473 N N . LYS A 1 187 ? 4.247 4.038 9.732 1.00 87.75 187 LYS A N 1
ATOM 1474 C CA . LYS A 1 187 ? 5.649 3.606 9.655 1.00 87.75 187 LYS A CA 1
ATOM 1475 C C . LYS A 1 187 ? 5.804 2.365 8.777 1.00 87.75 187 LYS A C 1
ATOM 1477 O O . LYS A 1 187 ? 6.713 2.332 7.956 1.00 87.75 187 LYS A O 1
ATOM 1482 N N . TRP A 1 188 ? 4.908 1.392 8.928 1.00 92.69 188 TRP A N 1
ATOM 1483 C CA . TRP A 1 188 ? 4.845 0.202 8.089 1.00 92.69 188 TRP A CA 1
ATOM 1484 C C . TRP A 1 188 ? 4.678 0.586 6.617 1.00 92.69 188 TRP A C 1
ATOM 1486 O O . TRP A 1 188 ? 5.525 0.225 5.807 1.00 92.69 188 TRP A O 1
ATOM 1496 N N . ALA A 1 189 ? 3.686 1.419 6.278 1.00 93.44 189 ALA A N 1
ATOM 1497 C CA . ALA A 1 189 ? 3.470 1.869 4.901 1.00 93.44 189 ALA A CA 1
ATOM 1498 C C . ALA A 1 189 ? 4.718 2.550 4.306 1.00 93.44 189 ALA A C 1
ATOM 1500 O O . ALA A 1 189 ? 5.155 2.216 3.207 1.00 93.44 189 ALA A O 1
ATOM 1501 N N . ARG A 1 190 ? 5.364 3.446 5.066 1.00 89.69 190 ARG A N 1
ATOM 1502 C CA . ARG A 1 190 ? 6.600 4.136 4.651 1.00 89.69 190 ARG A CA 1
ATOM 1503 C C . ARG A 1 190 ? 7.820 3.222 4.500 1.00 89.69 190 ARG A C 1
ATOM 1505 O O . ARG A 1 190 ? 8.792 3.632 3.875 1.00 89.69 190 ARG A O 1
ATOM 1512 N N . ASN A 1 191 ? 7.790 2.019 5.062 1.00 87.12 191 ASN A N 1
ATOM 1513 C CA . ASN A 1 191 ? 8.856 1.034 4.908 1.00 87.12 191 ASN A CA 1
ATOM 1514 C C . ASN A 1 191 ? 8.647 0.117 3.691 1.00 87.12 191 ASN A C 1
ATOM 1516 O O . ASN A 1 191 ? 9.542 -0.660 3.365 1.00 87.12 191 ASN A O 1
ATOM 1520 N N . ILE A 1 192 ? 7.508 0.213 2.994 1.00 91.19 192 ILE A N 1
ATOM 1521 C CA . ILE A 1 192 ? 7.228 -0.566 1.784 1.00 91.19 192 ILE A CA 1
ATOM 1522 C C . ILE A 1 192 ? 7.807 0.176 0.569 1.00 91.19 192 ILE A C 1
ATOM 1524 O O . ILE A 1 192 ? 7.327 1.266 0.239 1.00 91.19 192 ILE A O 1
ATOM 1528 N N . PRO A 1 193 ? 8.777 -0.404 -0.166 1.00 87.12 193 PRO A N 1
ATOM 1529 C CA . PRO A 1 193 ? 9.395 0.251 -1.322 1.00 87.12 193 PRO A CA 1
ATOM 1530 C C . PRO A 1 193 ? 8.381 0.704 -2.382 1.00 87.12 193 PRO A C 1
ATOM 1532 O O . PRO A 1 193 ? 8.477 1.807 -2.913 1.00 87.12 193 PRO A O 1
ATOM 1535 N N . SER A 1 194 ? 7.370 -0.121 -2.663 1.00 88.25 194 SER A N 1
ATOM 1536 C CA . SER A 1 194 ? 6.320 0.203 -3.636 1.00 88.25 194 SER A CA 1
ATOM 1537 C C . SER A 1 194 ? 5.445 1.384 -3.211 1.00 88.25 194 SER A C 1
ATOM 1539 O O . SER A 1 194 ? 4.960 2.098 -4.077 1.00 88.25 194 SER A O 1
ATOM 1541 N N . PHE A 1 195 ? 5.257 1.608 -1.906 1.00 92.06 195 PHE A N 1
ATOM 1542 C CA . PHE A 1 195 ? 4.457 2.720 -1.388 1.00 92.06 195 PHE A CA 1
ATOM 1543 C C . PHE A 1 195 ? 5.214 4.047 -1.490 1.00 92.06 195 PHE A C 1
ATOM 1545 O O . PHE A 1 195 ? 4.682 5.025 -2.007 1.00 92.06 195 PHE A O 1
ATOM 1552 N N . VAL A 1 196 ? 6.483 4.080 -1.068 1.00 91.25 196 VAL A N 1
ATOM 1553 C CA . VAL A 1 196 ? 7.299 5.311 -1.114 1.00 91.25 196 VAL A CA 1
ATOM 1554 C C . VAL A 1 196 ? 7.622 5.778 -2.533 1.00 91.25 196 VAL A C 1
ATOM 1556 O O . VAL A 1 196 ? 7.949 6.945 -2.732 1.00 91.25 196 VAL A O 1
ATOM 1559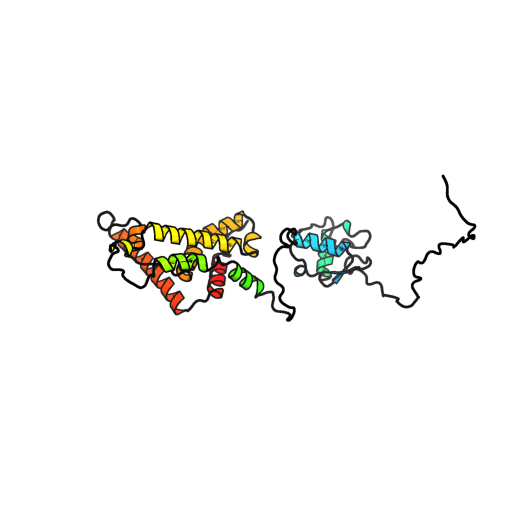 N N . ASN A 1 197 ? 7.523 4.878 -3.514 1.00 90.25 197 ASN A N 1
ATOM 1560 C CA . ASN A 1 197 ? 7.682 5.191 -4.931 1.00 90.25 197 ASN A CA 1
ATOM 1561 C C . ASN A 1 197 ? 6.440 5.859 -5.555 1.00 90.25 197 ASN A C 1
ATOM 1563 O O . ASN A 1 197 ? 6.529 6.338 -6.685 1.00 90.25 197 ASN A O 1
ATOM 1567 N N . LEU A 1 198 ? 5.297 5.896 -4.858 1.00 91.19 198 LEU A N 1
ATOM 1568 C CA . LEU A 1 198 ? 4.100 6.604 -5.321 1.00 91.19 198 LEU A CA 1
ATOM 1569 C C . LEU A 1 198 ? 4.270 8.127 -5.182 1.00 91.19 198 LEU A C 1
ATOM 1571 O O . LEU A 1 198 ? 5.015 8.577 -4.304 1.00 91.19 198 LEU A O 1
ATOM 1575 N N . PRO A 1 199 ? 3.558 8.946 -5.979 1.00 93.31 199 PRO A N 1
ATOM 1576 C CA . PRO A 1 199 ? 3.478 10.385 -5.747 1.00 93.31 199 PRO A CA 1
ATOM 1577 C C . PRO A 1 199 ? 3.080 10.693 -4.299 1.00 93.31 199 PRO A C 1
ATOM 1579 O O . PRO A 1 199 ? 2.206 10.035 -3.741 1.00 93.31 199 PRO A O 1
ATOM 1582 N N . PHE A 1 200 ? 3.677 11.719 -3.684 1.00 91.62 200 PHE A N 1
ATOM 1583 C CA . PHE A 1 200 ? 3.378 12.070 -2.285 1.00 91.62 200 PHE A CA 1
ATOM 1584 C C . PHE A 1 200 ? 1.878 12.297 -2.046 1.00 91.62 200 PHE A C 1
ATOM 1586 O O . PHE A 1 200 ? 1.334 11.865 -1.034 1.00 91.62 200 PHE A O 1
ATOM 1593 N N . ARG A 1 201 ? 1.199 12.918 -3.018 1.00 91.56 201 ARG A N 1
ATOM 1594 C CA . ARG A 1 201 ? -0.254 13.108 -2.991 1.00 91.56 201 ARG A CA 1
ATOM 1595 C C . ARG A 1 201 ? -1.000 11.777 -2.868 1.00 91.56 201 ARG A C 1
ATOM 1597 O O . ARG A 1 201 ? -1.908 11.672 -2.054 1.00 91.56 201 ARG A O 1
ATOM 1604 N N . ASP A 1 202 ? -0.588 10.770 -3.626 1.00 92.38 202 ASP A N 1
ATOM 1605 C CA . ASP A 1 202 ? -1.209 9.447 -3.608 1.00 92.38 202 ASP A CA 1
ATOM 1606 C C . ASP A 1 202 ? -0.901 8.705 -2.305 1.00 92.38 202 ASP A C 1
ATOM 1608 O O . ASP A 1 202 ? -1.784 8.063 -1.748 1.00 92.38 202 ASP A O 1
ATOM 1612 N N . GLN A 1 203 ? 0.313 8.845 -1.762 1.00 93.88 203 GLN A N 1
ATOM 1613 C CA . GLN A 1 203 ? 0.657 8.287 -0.448 1.00 93.88 203 GLN A CA 1
ATOM 1614 C C . GLN A 1 203 ? -0.277 8.810 0.653 1.00 93.88 203 GLN A C 1
ATOM 1616 O O . GLN A 1 203 ? -0.751 8.030 1.479 1.00 93.88 203 GLN A O 1
ATOM 1621 N N . VAL A 1 204 ? -0.554 10.119 0.658 1.00 93.06 204 VAL A N 1
ATOM 1622 C CA . VAL A 1 204 ? -1.476 10.747 1.619 1.00 93.06 204 VAL A CA 1
ATOM 1623 C C . VAL A 1 204 ? -2.893 10.217 1.423 1.00 93.06 204 VAL A C 1
ATOM 1625 O O . VAL A 1 204 ? -3.490 9.733 2.377 1.00 93.06 204 VAL A O 1
ATOM 1628 N N . ILE A 1 205 ? -3.385 10.219 0.184 1.00 93.31 205 ILE A N 1
ATOM 1629 C CA . ILE A 1 205 ? -4.730 9.752 -0.168 1.00 93.31 205 ILE A CA 1
ATOM 1630 C C . ILE A 1 205 ? -4.957 8.289 0.259 1.00 93.31 205 ILE A C 1
ATOM 1632 O O . ILE A 1 205 ? -5.975 7.969 0.869 1.00 93.31 205 ILE A O 1
ATOM 1636 N N . LEU A 1 206 ? -4.000 7.396 -0.017 1.00 94.56 206 LEU A N 1
ATOM 1637 C CA . LEU A 1 206 ? -4.103 5.982 0.362 1.00 94.56 206 LEU A CA 1
ATOM 1638 C C . LEU A 1 206 ? -4.125 5.791 1.887 1.00 94.56 206 LEU A C 1
ATOM 1640 O O . LEU A 1 206 ? -4.850 4.934 2.391 1.00 94.56 206 LEU A O 1
ATOM 1644 N N . LEU A 1 207 ? -3.358 6.591 2.636 1.00 94.62 207 LEU A N 1
ATOM 1645 C CA . LEU A 1 207 ? -3.385 6.556 4.100 1.00 94.62 207 LEU A CA 1
ATOM 1646 C C . LEU A 1 207 ? -4.690 7.135 4.661 1.00 94.62 207 LEU A C 1
ATOM 1648 O O . LEU A 1 207 ? -5.259 6.545 5.577 1.00 94.62 207 LEU A O 1
ATOM 1652 N N . GLU A 1 208 ? -5.191 8.242 4.112 1.00 93.62 208 GLU A N 1
ATOM 1653 C CA . GLU A 1 208 ? -6.445 8.880 4.537 1.00 93.62 208 GLU A CA 1
ATOM 1654 C C . GLU A 1 208 ? -7.670 7.974 4.339 1.00 93.62 208 GLU A C 1
ATOM 1656 O O . GLU A 1 208 ? -8.558 7.953 5.192 1.00 93.62 208 GLU A O 1
ATOM 1661 N N . GLU A 1 209 ? -7.698 7.162 3.283 1.00 92.75 209 GLU A N 1
ATOM 1662 C CA . GLU A 1 209 ? -8.784 6.195 3.063 1.00 92.75 209 GLU A CA 1
ATOM 1663 C C . GLU A 1 209 ? -8.557 4.843 3.753 1.00 92.75 209 GLU A C 1
ATOM 1665 O O . GLU A 1 209 ? -9.507 4.119 4.062 1.00 92.75 209 GLU A O 1
ATOM 1670 N N . GLY A 1 210 ? -7.298 4.461 3.979 1.00 93.88 210 GLY A N 1
ATOM 1671 C CA . GLY A 1 210 ? -6.933 3.155 4.528 1.00 93.88 210 GLY A CA 1
ATOM 1672 C C . GLY A 1 210 ? -6.810 3.111 6.052 1.00 93.88 210 GLY A C 1
ATOM 1673 O O . GLY A 1 210 ? -6.865 2.024 6.630 1.00 93.88 210 GLY A O 1
ATOM 1674 N N . TRP A 1 211 ? -6.640 4.253 6.736 1.00 94.75 211 TRP A N 1
ATOM 1675 C CA . TRP A 1 211 ? -6.175 4.252 8.132 1.00 94.75 211 TRP A CA 1
ATOM 1676 C C . TRP A 1 211 ? -7.094 3.505 9.100 1.00 94.75 211 TRP A C 1
ATOM 1678 O O . TRP A 1 211 ? -6.592 2.867 10.019 1.00 94.75 211 TRP A O 1
ATOM 1688 N N . ARG A 1 212 ? -8.420 3.556 8.916 1.00 94.38 212 ARG A N 1
ATOM 1689 C CA . ARG A 1 212 ? -9.379 2.915 9.838 1.00 94.38 212 ARG A CA 1
ATOM 1690 C C . ARG A 1 212 ? -9.271 1.395 9.788 1.00 94.38 212 ARG A C 1
ATOM 1692 O O . ARG A 1 212 ? -9.241 0.734 10.821 1.00 94.38 212 ARG A O 1
ATOM 1699 N N . GLU A 1 213 ? -9.183 0.851 8.580 1.00 94.50 213 GLU A N 1
ATOM 1700 C CA . GLU A 1 213 ? -9.047 -0.586 8.342 1.00 94.50 213 GLU A CA 1
ATOM 1701 C C . GLU A 1 213 ? -7.656 -1.080 8.765 1.00 94.50 213 GLU A C 1
ATOM 1703 O O . GLU A 1 213 ? -7.554 -2.101 9.444 1.00 94.50 213 GLU A O 1
ATOM 1708 N N . LEU A 1 214 ? -6.596 -0.316 8.466 1.00 94.94 214 LEU A N 1
ATOM 1709 C CA . LEU A 1 214 ? -5.237 -0.605 8.941 1.00 94.94 214 LEU A CA 1
ATOM 1710 C C . LEU A 1 214 ? -5.151 -0.584 10.471 1.00 94.94 214 LEU A C 1
ATOM 1712 O O . LEU A 1 214 ? -4.528 -1.463 11.067 1.00 94.94 214 LEU A O 1
ATOM 1716 N N . PHE A 1 215 ? -5.817 0.380 11.110 1.00 94.50 215 PHE A N 1
ATOM 1717 C CA . PHE A 1 215 ? -5.899 0.477 12.562 1.00 94.50 215 PHE A CA 1
ATOM 1718 C C . PHE A 1 215 ? -6.586 -0.747 13.169 1.00 94.50 215 PHE A C 1
ATOM 1720 O O . PHE A 1 215 ? -6.052 -1.332 14.109 1.00 94.50 215 PHE A O 1
ATOM 1727 N N . ILE A 1 216 ? -7.724 -1.181 12.613 1.00 93.56 216 ILE A N 1
ATOM 1728 C CA . ILE A 1 216 ? -8.425 -2.389 13.072 1.00 93.56 216 ILE A CA 1
ATOM 1729 C C . ILE A 1 216 ? -7.538 -3.627 12.896 1.00 93.56 216 ILE A C 1
ATOM 1731 O O . ILE A 1 216 ? -7.411 -4.417 13.831 1.00 93.56 216 ILE A O 1
ATOM 1735 N N . MET A 1 217 ? -6.874 -3.786 11.746 1.00 93.12 217 MET A N 1
ATOM 1736 C CA . MET A 1 217 ? -5.938 -4.897 11.531 1.00 93.12 217 MET A CA 1
ATOM 1737 C C . MET A 1 217 ? -4.799 -4.885 12.553 1.00 93.12 217 MET A C 1
ATOM 1739 O O . MET A 1 217 ? -4.467 -5.933 13.102 1.00 93.12 217 MET A O 1
ATOM 1743 N N . GLY A 1 218 ? -4.244 -3.710 12.863 1.00 91.00 218 GLY A N 1
ATOM 1744 C CA . GLY A 1 218 ? -3.244 -3.542 13.916 1.00 91.00 218 GLY A CA 1
ATOM 1745 C C . GLY A 1 218 ? -3.783 -3.890 15.305 1.00 91.00 218 GLY A C 1
ATOM 1746 O O . GLY A 1 218 ? -3.136 -4.630 16.041 1.00 91.00 218 GLY A O 1
ATOM 1747 N N . ALA A 1 219 ? -4.981 -3.422 15.653 1.00 90.31 219 ALA A N 1
ATOM 1748 C CA . ALA A 1 219 ? -5.624 -3.725 16.929 1.00 90.31 219 ALA A CA 1
ATOM 1749 C C . ALA A 1 219 ? -5.849 -5.233 17.112 1.00 90.31 219 ALA A C 1
ATOM 1751 O O . ALA A 1 219 ? -5.650 -5.760 18.203 1.00 90.31 219 ALA A O 1
ATOM 1752 N N . VAL A 1 220 ? -6.204 -5.948 16.042 1.00 91.44 220 VAL A N 1
ATOM 1753 C CA . VAL A 1 220 ? -6.351 -7.407 16.070 1.00 91.44 220 VAL A CA 1
ATOM 1754 C C . VAL A 1 220 ? -4.991 -8.105 16.160 1.00 91.44 220 VAL A C 1
ATOM 1756 O O . VAL A 1 220 ? -4.795 -8.922 17.057 1.00 91.44 220 VAL A O 1
ATOM 1759 N N . GLN A 1 221 ? -4.043 -7.770 15.280 1.00 89.38 221 GLN A N 1
ATOM 1760 C CA . GLN A 1 221 ? -2.716 -8.400 15.219 1.00 89.38 221 GLN A CA 1
ATOM 1761 C C . GLN A 1 221 ? -1.933 -8.245 16.528 1.00 89.38 221 GLN A C 1
ATOM 1763 O O . GLN A 1 221 ? -1.266 -9.178 16.969 1.00 89.38 221 GLN A O 1
ATOM 1768 N N . TRP A 1 222 ? -2.037 -7.078 17.167 1.00 86.06 222 TRP A N 1
ATOM 1769 C CA . TRP A 1 222 ? -1.338 -6.756 18.413 1.00 86.06 222 TRP A CA 1
ATOM 1770 C C . TRP A 1 222 ? -2.192 -6.959 19.665 1.00 86.06 222 TRP A C 1
ATOM 1772 O O . TRP A 1 222 ? -1.743 -6.634 20.762 1.00 86.06 222 TRP A O 1
ATOM 1782 N N . SER A 1 223 ? -3.389 -7.538 19.516 1.00 84.62 223 SER A N 1
ATOM 1783 C CA . SER A 1 223 ? -4.302 -7.858 20.620 1.00 84.62 223 SER A CA 1
ATOM 1784 C C . SER A 1 223 ? -4.577 -6.662 21.536 1.00 84.62 223 SER A C 1
ATOM 1786 O O . SER A 1 223 ? -4.423 -6.755 22.751 1.00 84.62 223 SER A O 1
ATOM 1788 N N . LEU A 1 224 ? -4.977 -5.531 20.948 1.00 85.06 224 LEU A N 1
ATOM 1789 C CA . LEU A 1 224 ? -5.441 -4.369 21.703 1.00 85.06 224 LEU A CA 1
ATOM 1790 C C . LEU A 1 224 ? -6.582 -4.804 22.645 1.00 85.06 224 LEU A C 1
ATOM 1792 O O . LEU A 1 224 ? -7.505 -5.480 22.181 1.00 85.06 224 LEU A O 1
ATOM 1796 N N . PRO A 1 225 ? -6.561 -4.429 23.935 1.00 83.69 225 PRO A N 1
ATOM 1797 C CA . PRO A 1 225 ? -7.666 -4.708 24.844 1.00 83.69 225 PRO A CA 1
ATOM 1798 C C . PRO A 1 225 ? -8.961 -4.047 24.355 1.00 83.69 225 PRO A C 1
ATOM 1800 O O . PRO A 1 225 ? -9.001 -2.843 24.105 1.00 83.69 225 PRO A O 1
ATOM 1803 N N . LEU A 1 226 ? -10.025 -4.841 24.208 1.00 86.31 226 LEU A N 1
ATOM 1804 C CA . LEU A 1 226 ? -11.324 -4.391 23.688 1.00 86.31 226 LEU A CA 1
ATOM 1805 C C . LEU A 1 226 ? -12.448 -4.515 24.719 1.00 86.31 226 LEU A C 1
ATOM 1807 O O . LEU A 1 226 ? -13.593 -4.791 24.368 1.00 86.31 226 LEU A O 1
ATOM 1811 N N . GLU A 1 227 ? -12.139 -4.379 26.002 1.00 86.94 227 GLU A N 1
ATOM 1812 C CA . GLU A 1 227 ? -13.141 -4.474 27.059 1.00 86.94 227 GLU A CA 1
ATOM 1813 C C . GLU A 1 227 ? -14.136 -3.308 26.996 1.00 86.94 227 GLU A C 1
ATOM 1815 O O . GLU A 1 227 ? -13.767 -2.153 26.782 1.00 86.94 227 GLU A O 1
ATOM 1820 N N . VAL A 1 228 ? -15.421 -3.611 27.202 1.00 88.62 228 VAL A N 1
ATOM 1821 C CA . VAL A 1 228 ? -16.500 -2.629 27.028 1.00 88.62 228 VAL A CA 1
ATOM 1822 C C . VAL A 1 228 ? -16.385 -1.480 28.029 1.00 88.62 228 VAL A C 1
ATOM 1824 O O . VAL A 1 228 ? -16.490 -0.323 27.634 1.00 88.62 228 VAL A O 1
ATOM 1827 N N . ALA A 1 229 ? -16.158 -1.777 29.311 1.00 87.06 229 ALA A N 1
ATOM 1828 C CA . ALA A 1 229 ? -16.128 -0.751 30.352 1.00 87.06 229 ALA A CA 1
ATOM 1829 C C . ALA A 1 229 ? -14.946 0.234 30.196 1.00 87.06 229 ALA A C 1
ATOM 1831 O O . ALA A 1 229 ? -15.209 1.438 30.165 1.00 87.06 229 ALA A O 1
ATOM 1832 N N . PRO A 1 230 ? -13.687 -0.212 29.999 1.00 87.25 230 PRO A N 1
ATOM 1833 C CA . PRO A 1 230 ? -12.565 0.694 29.747 1.00 87.25 230 PRO A CA 1
ATOM 1834 C C . PRO A 1 230 ? -12.724 1.528 28.471 1.00 87.25 230 PRO A C 1
ATOM 1836 O O . PRO A 1 230 ? -12.407 2.714 28.471 1.00 87.25 230 PRO A O 1
ATOM 1839 N N . LEU A 1 231 ? -13.269 0.956 27.390 1.00 89.12 231 LEU A N 1
ATOM 1840 C CA . LEU A 1 231 ? -13.497 1.700 26.146 1.00 89.12 231 LEU A CA 1
ATOM 1841 C C . LEU A 1 231 ? -14.622 2.735 26.264 1.00 89.12 231 LEU A C 1
ATOM 1843 O O . LEU A 1 231 ? -14.507 3.820 25.697 1.00 89.12 231 LEU A O 1
ATOM 1847 N N . LEU A 1 232 ? -15.691 2.437 27.008 1.00 89.31 232 LEU A N 1
ATOM 1848 C CA . LEU A 1 232 ? -16.728 3.425 27.315 1.00 89.31 232 LEU A CA 1
ATOM 1849 C C . LEU A 1 232 ? -16.166 4.563 28.173 1.00 89.31 232 LEU A C 1
ATOM 1851 O O . LEU A 1 232 ? -16.418 5.728 27.871 1.00 89.31 232 LEU A O 1
ATOM 1855 N N . ALA A 1 233 ? -15.360 4.234 29.187 1.00 87.12 233 ALA A N 1
ATOM 1856 C CA . ALA A 1 233 ? -14.677 5.228 30.009 1.00 87.12 233 ALA A CA 1
ATOM 1857 C C . ALA A 1 233 ? -13.728 6.098 29.168 1.00 87.12 233 ALA A C 1
ATOM 1859 O O . ALA A 1 233 ? -13.770 7.321 29.269 1.00 87.12 233 ALA A O 1
ATOM 1860 N N . ALA A 1 234 ? -12.942 5.495 28.269 1.00 87.62 234 ALA A N 1
ATOM 1861 C CA . ALA A 1 234 ? -12.078 6.225 27.343 1.00 87.62 234 ALA A CA 1
ATOM 1862 C C . ALA A 1 234 ? -12.863 7.122 26.377 1.00 87.62 234 ALA A C 1
ATOM 1864 O O . ALA A 1 234 ? -12.419 8.215 26.042 1.00 87.62 234 ALA A O 1
ATOM 1865 N N . ALA A 1 235 ? -14.067 6.713 25.977 1.00 87.56 235 ALA A N 1
ATOM 1866 C CA . ALA A 1 235 ? -14.973 7.540 25.187 1.00 87.56 235 ALA A CA 1
ATOM 1867 C C . ALA A 1 235 ? -15.657 8.667 25.999 1.00 87.56 235 ALA A C 1
ATOM 1869 O O . ALA A 1 235 ? -16.490 9.389 25.446 1.00 87.56 235 ALA A O 1
ATOM 1870 N N . GLY A 1 236 ? -15.347 8.813 27.295 1.00 86.94 236 GLY A N 1
ATOM 1871 C CA . GLY A 1 236 ? -15.985 9.773 28.201 1.00 86.94 236 GLY A CA 1
ATOM 1872 C C . GLY A 1 236 ? -17.454 9.449 28.489 1.00 86.94 236 GLY A C 1
ATOM 1873 O O . GLY A 1 236 ? -18.231 10.334 28.847 1.00 86.94 236 GLY A O 1
ATOM 1874 N N . MET A 1 237 ? -17.866 8.196 28.278 1.00 85.19 237 MET A N 1
ATOM 1875 C CA . MET A 1 237 ? -19.256 7.766 28.385 1.00 85.19 237 MET A CA 1
ATOM 1876 C C . MET A 1 237 ? -19.524 7.203 29.776 1.00 85.19 237 MET A C 1
ATOM 1878 O O . MET A 1 237 ? -19.316 6.021 30.044 1.00 85.19 237 MET A O 1
ATOM 1882 N N . HIS A 1 238 ? -20.027 8.065 30.654 1.00 82.75 238 HIS A N 1
ATOM 1883 C CA . HIS A 1 238 ? -20.493 7.684 31.984 1.00 82.75 238 HIS A CA 1
ATOM 1884 C C . HIS A 1 238 ? -22.017 7.555 31.997 1.00 82.75 238 HIS A C 1
ATOM 1886 O O . HIS A 1 238 ? -22.712 8.359 31.369 1.00 82.75 238 HIS A O 1
ATOM 1892 N N . VAL A 1 239 ? -22.524 6.557 32.731 1.00 77.56 239 VAL A N 1
ATOM 1893 C CA . VAL A 1 239 ? -23.962 6.233 32.835 1.00 77.56 239 VAL A CA 1
ATOM 1894 C C . VAL A 1 239 ? -24.786 7.436 33.307 1.00 77.56 239 VAL A C 1
ATOM 1896 O O . VAL A 1 239 ? -25.910 7.621 32.859 1.00 77.56 239 VAL A O 1
ATOM 1899 N N . G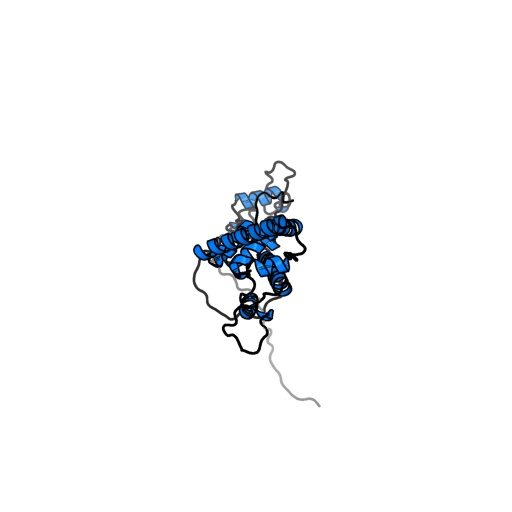LU A 1 240 ? -24.205 8.281 34.156 1.00 77.44 240 GLU A N 1
ATOM 1900 C CA . GLU A 1 240 ? -24.882 9.431 34.766 1.00 77.44 240 GLU A CA 1
ATOM 1901 C C . GLU A 1 240 ? -25.073 10.614 33.803 1.00 77.44 240 GLU A C 1
ATOM 1903 O O . GLU A 1 240 ? -26.039 11.359 33.932 1.00 77.44 240 GLU A O 1
ATOM 1908 N N . ASN A 1 241 ? -24.189 10.772 32.809 1.00 82.69 241 ASN A N 1
ATOM 1909 C CA . ASN A 1 241 ? -24.102 11.989 31.986 1.00 82.69 241 ASN A CA 1
ATOM 1910 C C . ASN A 1 241 ? -24.290 11.743 30.480 1.00 82.69 241 ASN A C 1
ATOM 1912 O O . ASN A 1 241 ? -24.148 12.667 29.678 1.00 82.69 241 ASN A O 1
ATOM 1916 N N . THR A 1 242 ? -24.591 10.509 30.067 1.00 87.56 242 THR A N 1
ATOM 1917 C CA . THR A 1 242 ? -24.666 10.130 28.648 1.00 87.56 242 THR A CA 1
ATOM 1918 C C . THR A 1 242 ? -26.008 9.490 28.321 1.00 87.56 242 THR A C 1
ATOM 1920 O O . THR A 1 242 ? -26.479 8.616 29.040 1.00 87.56 242 THR A O 1
ATOM 1923 N N . GLN A 1 243 ? -26.608 9.881 27.193 1.00 90.38 243 GLN A N 1
ATOM 1924 C CA . GLN A 1 243 ? -27.843 9.263 26.702 1.00 90.38 243 GLN A CA 1
ATOM 1925 C C . GLN A 1 243 ? -27.670 7.747 26.530 1.00 90.38 243 GLN A C 1
ATOM 1927 O O . GLN A 1 243 ? -26.718 7.295 25.885 1.00 90.38 243 GLN A O 1
ATOM 1932 N N . ALA A 1 244 ? -28.622 6.976 27.061 1.00 89.25 244 ALA A N 1
ATOM 1933 C CA . ALA A 1 244 ? -28.589 5.515 27.034 1.00 89.25 244 ALA A CA 1
ATOM 1934 C C . ALA A 1 244 ? -28.458 4.955 25.608 1.00 89.25 244 ALA A C 1
ATOM 1936 O O . ALA A 1 244 ? -27.669 4.043 25.380 1.00 89.25 244 ALA A O 1
ATOM 1937 N N . GLU A 1 245 ? -29.147 5.550 24.629 1.00 91.88 245 GLU A N 1
ATOM 1938 C CA . GLU A 1 245 ? -29.061 5.152 23.216 1.00 91.88 245 GLU A CA 1
ATOM 1939 C C . GLU A 1 245 ? -27.632 5.249 22.669 1.00 91.88 245 GLU A C 1
ATOM 1941 O O . GLU A 1 245 ? -27.157 4.339 21.988 1.00 91.88 245 GLU A O 1
ATOM 1946 N N . LYS A 1 246 ? -26.906 6.317 23.028 1.00 89.44 246 LYS A N 1
ATOM 1947 C CA . LYS A 1 246 ? -25.512 6.506 22.621 1.00 89.44 246 LYS A CA 1
ATOM 1948 C C . LYS A 1 246 ? -24.621 5.431 23.243 1.00 89.44 246 LYS A C 1
ATOM 1950 O O . LYS A 1 246 ? -23.797 4.856 22.536 1.00 89.44 246 LYS A O 1
ATOM 1955 N N . ILE A 1 247 ? -24.800 5.133 24.536 1.00 90.19 247 ILE A N 1
ATOM 1956 C CA . ILE A 1 247 ? -24.058 4.068 25.239 1.00 90.19 247 ILE A CA 1
ATOM 1957 C C . ILE A 1 247 ? -24.300 2.720 24.555 1.00 90.19 247 ILE A C 1
ATOM 1959 O O . ILE A 1 247 ? -23.342 2.028 24.215 1.00 90.19 247 ILE A O 1
ATOM 1963 N N . VAL A 1 248 ? -25.562 2.374 24.296 1.00 92.62 248 VAL A N 1
ATOM 1964 C CA . VAL A 1 248 ? -25.945 1.119 23.636 1.00 92.62 248 VAL A CA 1
ATOM 1965 C C . VAL A 1 248 ? -25.336 1.021 22.234 1.00 92.62 248 VAL A C 1
ATOM 1967 O O . VAL A 1 248 ? -24.784 -0.023 21.885 1.00 92.62 248 VAL A O 1
ATOM 1970 N N . GLY A 1 249 ? -25.360 2.108 21.456 1.00 93.50 249 GLY A N 1
ATOM 1971 C CA . GLY A 1 249 ? -24.728 2.165 20.136 1.00 93.50 249 GLY A CA 1
ATOM 1972 C C . GLY A 1 249 ? -23.214 1.937 20.191 1.00 93.50 249 GLY A C 1
ATOM 1973 O O . GLY A 1 249 ? -22.680 1.111 19.451 1.00 93.50 249 GLY A O 1
ATOM 1974 N N . THR A 1 250 ? -22.513 2.597 21.117 1.00 91.56 250 THR A N 1
ATOM 1975 C CA . THR A 1 250 ? -21.069 2.384 21.306 1.00 91.56 250 THR A CA 1
ATOM 1976 C C . THR A 1 250 ? -20.762 0.959 21.765 1.00 91.56 250 THR A C 1
ATOM 1978 O O . THR A 1 250 ? -19.844 0.334 21.238 1.00 91.56 250 THR A O 1
ATOM 1981 N N . MET A 1 251 ? -21.549 0.396 22.688 1.00 92.75 251 MET A N 1
ATOM 1982 C CA . MET A 1 251 ? -21.407 -1.001 23.112 1.00 92.75 251 MET A CA 1
ATOM 1983 C C . MET A 1 251 ? -21.582 -1.978 21.945 1.00 92.75 251 MET A C 1
ATOM 1985 O O . MET A 1 251 ? -20.845 -2.961 21.862 1.00 92.75 251 MET A O 1
ATOM 1989 N N . ALA A 1 252 ? -22.528 -1.718 21.038 1.00 94.88 252 ALA A N 1
ATOM 1990 C CA . ALA A 1 252 ? -22.717 -2.526 19.836 1.00 94.88 252 ALA A CA 1
ATOM 1991 C C . ALA A 1 252 ? -21.481 -2.474 18.920 1.00 94.88 252 ALA A C 1
ATOM 1993 O O . ALA A 1 252 ? -20.998 -3.524 18.497 1.00 94.88 252 ALA A O 1
ATOM 1994 N N . ASN A 1 253 ? -20.904 -1.285 18.705 1.00 93.25 253 ASN A N 1
ATOM 1995 C CA . ASN A 1 253 ? -19.668 -1.123 17.930 1.00 93.25 253 ASN A CA 1
ATOM 1996 C C . ASN A 1 253 ? -18.481 -1.870 18.564 1.00 93.25 253 ASN A C 1
ATOM 1998 O O . AS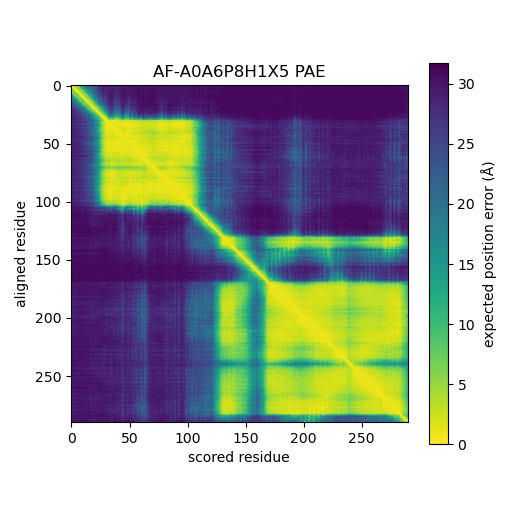N A 1 253 ? -17.719 -2.537 17.863 1.00 93.25 253 ASN A O 1
ATOM 2002 N N . ILE A 1 254 ? -18.333 -1.805 19.894 1.00 92.44 254 ILE A N 1
ATOM 2003 C CA . ILE A 1 254 ? -17.274 -2.529 20.615 1.00 92.44 254 ILE A CA 1
ATOM 2004 C C . ILE A 1 254 ? -17.447 -4.042 20.439 1.00 92.44 254 ILE A C 1
ATOM 2006 O O . ILE A 1 254 ? -16.483 -4.733 20.116 1.00 92.44 254 ILE A O 1
ATOM 2010 N N . ARG A 1 255 ? -18.672 -4.561 20.587 1.00 95.06 255 ARG A N 1
ATOM 2011 C CA . ARG A 1 255 ? -18.971 -5.989 20.382 1.00 95.06 255 ARG A CA 1
ATOM 2012 C C . ARG A 1 255 ? -18.667 -6.444 18.959 1.00 95.06 255 ARG A C 1
ATOM 2014 O O . ARG A 1 255 ? -18.087 -7.510 18.778 1.00 95.06 255 ARG A O 1
ATOM 2021 N N . GLN A 1 256 ? -18.988 -5.626 17.959 1.00 94.50 256 GLN A N 1
ATOM 2022 C CA . GLN A 1 256 ? -18.648 -5.919 16.568 1.00 94.50 256 GLN A CA 1
ATOM 2023 C C . GLN A 1 256 ? -17.126 -6.018 16.370 1.00 94.50 256 GLN A C 1
ATOM 2025 O O . GLN A 1 256 ? -16.638 -6.931 15.705 1.00 94.50 256 GLN A O 1
ATOM 2030 N N . LEU A 1 257 ? -16.352 -5.119 16.986 1.00 91.81 257 LEU A N 1
ATOM 2031 C CA . LEU A 1 257 ? -14.891 -5.164 16.925 1.00 91.81 257 LEU A CA 1
ATOM 2032 C C . LEU A 1 257 ? -14.319 -6.396 17.651 1.00 91.81 257 LEU A C 1
ATOM 2034 O O . LEU A 1 257 ? -13.394 -7.037 17.146 1.00 91.81 257 LEU A O 1
ATOM 2038 N N . GLN A 1 258 ? -14.897 -6.772 18.797 1.00 94.19 258 GLN A N 1
ATOM 2039 C CA . GLN A 1 258 ? -14.561 -8.009 19.510 1.00 94.19 258 GLN A CA 1
ATOM 2040 C C . GLN A 1 258 ? -14.843 -9.253 18.655 1.00 94.19 258 GLN A C 1
ATOM 2042 O O . GLN A 1 258 ? -14.017 -10.168 18.624 1.00 94.19 258 GLN A O 1
ATOM 2047 N N . GLU A 1 259 ? -15.964 -9.284 17.931 1.00 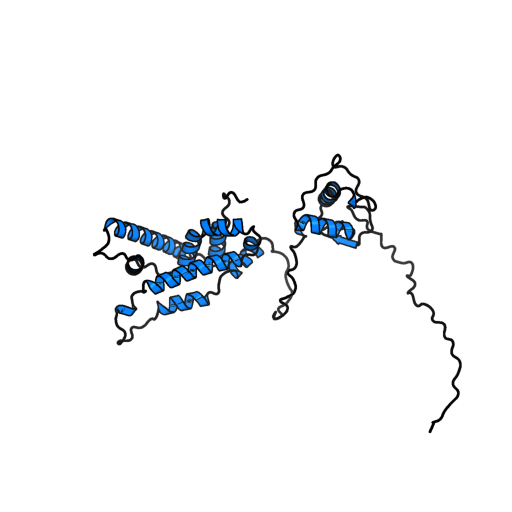95.25 259 GLU A N 1
ATOM 2048 C CA . GLU A 1 259 ? -16.326 -10.380 17.028 1.00 95.25 259 GLU A CA 1
ATOM 2049 C C . GLU A 1 259 ? -15.329 -10.508 15.870 1.00 95.25 259 GLU A C 1
ATOM 2051 O O . GLU A 1 259 ? -14.819 -11.600 15.613 1.00 95.25 259 GLU A O 1
ATOM 2056 N N . ILE A 1 260 ? -14.977 -9.393 15.219 1.00 92.19 260 ILE A N 1
ATOM 2057 C CA . ILE A 1 260 ? -13.941 -9.362 14.174 1.00 92.19 260 ILE A CA 1
ATOM 2058 C C . ILE A 1 260 ? -12.623 -9.909 14.732 1.00 92.19 260 ILE A C 1
ATOM 2060 O O . ILE A 1 260 ? -12.025 -10.809 14.144 1.00 92.19 260 ILE A O 1
ATOM 2064 N N . SER A 1 261 ? -12.201 -9.427 15.901 1.00 91.94 261 SER A N 1
ATOM 2065 C CA . SER A 1 261 ? -10.978 -9.880 16.570 1.00 91.94 261 SER A CA 1
ATOM 2066 C C . SER A 1 261 ? -11.011 -11.384 16.879 1.00 91.94 261 SER A C 1
ATOM 2068 O O . SER A 1 261 ? -10.021 -12.087 16.675 1.00 91.94 261 SER A O 1
ATOM 2070 N N . SER A 1 262 ? -12.167 -11.902 17.308 1.00 92.31 262 SER A N 1
ATOM 2071 C CA . SER A 1 262 ? -12.375 -13.329 17.566 1.00 92.31 262 SER A CA 1
ATOM 2072 C C . SER A 1 262 ? -12.235 -14.165 16.293 1.00 92.31 262 SER A C 1
ATOM 2074 O O . SER A 1 262 ? -11.492 -15.143 16.285 1.00 92.31 262 SER A O 1
ATOM 2076 N N . ARG A 1 263 ? -12.851 -13.739 15.182 1.00 95.25 263 ARG A N 1
ATOM 2077 C CA . ARG A 1 263 ? -12.772 -14.447 13.893 1.00 95.25 263 ARG A CA 1
ATOM 2078 C C . ARG A 1 263 ? -11.336 -14.581 13.389 1.00 95.25 263 ARG A C 1
ATOM 2080 O O . ARG A 1 263 ? -10.953 -15.660 12.948 1.00 95.25 263 ARG A O 1
ATOM 2087 N N . PHE A 1 264 ? -10.528 -13.525 13.493 1.00 93.25 264 PHE A N 1
ATOM 2088 C CA . PHE A 1 264 ? -9.106 -13.581 13.131 1.00 93.25 264 PHE A CA 1
ATOM 2089 C C . PHE A 1 264 ? -8.311 -14.543 14.026 1.00 93.25 264 PHE A C 1
ATOM 2091 O O . PHE A 1 264 ? -7.459 -15.274 13.524 1.00 93.25 264 PHE A O 1
ATOM 2098 N N . ARG A 1 265 ? -8.610 -14.591 15.335 1.00 88.50 265 ARG A N 1
ATOM 2099 C CA . ARG A 1 265 ? -7.999 -15.567 16.253 1.00 88.50 265 ARG A CA 1
ATOM 2100 C C . ARG A 1 265 ? -8.389 -17.003 15.906 1.00 88.50 265 ARG A C 1
ATOM 2102 O O . ARG A 1 265 ? -7.518 -17.866 15.884 1.00 88.50 265 ARG A O 1
ATOM 2109 N N . THR A 1 266 ? -9.662 -17.259 15.600 1.00 93.06 266 THR A N 1
ATOM 2110 C CA . THR A 1 266 ? -10.150 -18.588 15.192 1.00 93.06 266 THR A CA 1
ATOM 2111 C C . THR A 1 266 ? -9.512 -19.056 13.887 1.00 93.06 266 THR A C 1
ATOM 2113 O O . THR A 1 266 ? -9.177 -20.228 13.763 1.00 93.06 266 THR A O 1
ATOM 2116 N N . LEU A 1 267 ? -9.311 -18.145 12.932 1.00 93.19 267 LEU A N 1
ATOM 2117 C CA . LEU A 1 267 ? -8.643 -18.436 11.661 1.00 93.19 267 LEU A CA 1
ATOM 2118 C C . LEU A 1 267 ? -7.116 -18.565 11.785 1.00 93.19 267 LEU A C 1
ATOM 2120 O O . LEU A 1 267 ? -6.478 -18.934 10.808 1.00 93.19 267 LEU A O 1
ATOM 2124 N N . GLN A 1 268 ? -6.540 -18.267 12.957 1.00 90.12 268 GLN A N 1
ATOM 2125 C CA . GLN A 1 268 ? -5.096 -18.295 13.214 1.00 90.12 268 GLN A CA 1
ATOM 2126 C C . GLN A 1 268 ? -4.278 -17.527 12.165 1.00 90.12 268 GLN A C 1
ATOM 2128 O O . GLN A 1 268 ? -3.246 -18.005 11.698 1.00 90.12 268 GLN A O 1
ATOM 2133 N N . VAL A 1 269 ? -4.740 -16.323 11.815 1.00 89.44 269 VAL A N 1
ATOM 2134 C CA . VAL A 1 269 ? -4.104 -15.498 10.779 1.00 89.44 269 VAL A CA 1
ATOM 2135 C C . VAL A 1 269 ? -2.644 -15.222 11.147 1.00 89.44 269 VAL A C 1
ATOM 2137 O O . VAL A 1 269 ? -2.350 -14.653 12.202 1.00 89.44 269 VAL A O 1
ATOM 2140 N N . CYS A 1 270 ? -1.721 -15.639 10.285 1.00 87.88 270 CYS A N 1
ATOM 2141 C CA . CYS A 1 270 ? -0.288 -15.509 10.515 1.00 87.88 270 CYS A CA 1
ATOM 2142 C C . CYS A 1 270 ? 0.238 -14.117 10.122 1.00 87.88 270 CYS A C 1
ATOM 2144 O O . CYS A 1 270 ? -0.445 -13.304 9.499 1.00 87.88 270 CYS A O 1
ATOM 2146 N N . GLU A 1 271 ? 1.491 -13.823 10.475 1.00 85.25 271 GLU A N 1
ATOM 2147 C CA . GLU A 1 271 ? 2.108 -12.510 10.236 1.00 85.25 271 GLU A CA 1
ATOM 2148 C C . GLU A 1 271 ? 2.168 -12.137 8.747 1.00 85.25 271 GLU A C 1
ATOM 2150 O O . GLU A 1 271 ? 1.866 -11.003 8.375 1.00 85.25 271 GLU A O 1
ATOM 2155 N N . ALA A 1 272 ? 2.474 -13.108 7.883 1.00 87.00 272 ALA A N 1
ATOM 2156 C CA . ALA A 1 272 ? 2.488 -12.911 6.437 1.00 87.00 272 ALA A CA 1
ATOM 2157 C C . ALA A 1 272 ? 1.088 -12.593 5.884 1.00 87.00 272 ALA A C 1
ATOM 2159 O O . ALA A 1 272 ? 0.942 -11.738 5.014 1.00 87.00 272 ALA A O 1
ATOM 2160 N N . GLU A 1 273 ? 0.047 -13.241 6.409 1.00 91.81 273 GLU A N 1
ATOM 2161 C CA . GLU A 1 273 ? -1.336 -12.987 6.003 1.00 91.81 273 GLU A CA 1
ATOM 2162 C C . GLU A 1 273 ? -1.812 -11.611 6.466 1.00 91.81 273 GLU A C 1
ATOM 2164 O O . GLU A 1 273 ? -2.423 -10.894 5.676 1.00 91.81 273 GLU A O 1
ATOM 2169 N N . PHE A 1 274 ? -1.471 -11.186 7.689 1.00 92.38 274 PHE A N 1
ATOM 2170 C CA . PHE A 1 274 ? -1.719 -9.810 8.130 1.00 92.38 274 PHE A CA 1
ATOM 2171 C C . PHE A 1 274 ? -1.032 -8.792 7.218 1.00 92.38 274 PHE A C 1
ATOM 2173 O O . PHE A 1 274 ? -1.666 -7.818 6.813 1.00 92.38 274 PHE A O 1
ATOM 2180 N N . ALA A 1 275 ? 0.226 -9.031 6.847 1.00 91.44 275 ALA A N 1
ATOM 2181 C CA . ALA A 1 275 ? 0.964 -8.159 5.942 1.00 91.44 275 ALA A CA 1
ATOM 2182 C C . ALA A 1 275 ? 0.278 -8.057 4.562 1.00 91.44 275 ALA A C 1
ATOM 2184 O O . ALA A 1 275 ? 0.107 -6.958 4.030 1.00 91.44 275 ALA A O 1
ATOM 2185 N N . CYS A 1 276 ? -0.197 -9.182 4.014 1.00 93.44 276 CYS A N 1
ATOM 2186 C CA . CYS A 1 276 ? -0.979 -9.222 2.775 1.00 93.44 276 CYS A CA 1
ATOM 2187 C C . CYS A 1 276 ? -2.319 -8.485 2.892 1.00 93.44 276 CYS A C 1
ATOM 2189 O O . CYS A 1 276 ? -2.656 -7.678 2.028 1.00 93.44 276 CYS A O 1
ATOM 2191 N N . LEU A 1 277 ? -3.086 -8.740 3.955 1.00 94.69 277 LEU A N 1
ATOM 2192 C CA . LEU A 1 277 ? -4.385 -8.108 4.186 1.00 94.69 277 LEU A CA 1
ATOM 2193 C C . LEU A 1 277 ? -4.245 -6.588 4.330 1.00 94.69 277 LEU A C 1
ATOM 2195 O O . LEU A 1 277 ? -4.993 -5.841 3.698 1.00 94.69 277 LEU A O 1
ATOM 2199 N N . LYS A 1 278 ? -3.235 -6.122 5.073 1.00 94.06 278 LYS A N 1
ATOM 2200 C CA . LYS A 1 278 ? -2.907 -4.695 5.165 1.00 94.06 278 LYS A CA 1
ATOM 2201 C C . LYS A 1 278 ? -2.512 -4.115 3.812 1.00 94.06 278 LYS A C 1
ATOM 2203 O O . LYS A 1 278 ? -2.895 -2.992 3.506 1.00 94.06 278 LYS A O 1
ATOM 2208 N N . ALA A 1 279 ? -1.771 -4.855 2.985 1.00 94.31 279 ALA A N 1
ATOM 2209 C CA . ALA A 1 279 ? -1.401 -4.390 1.649 1.00 94.31 279 ALA A CA 1
ATOM 2210 C C . ALA A 1 279 ? -2.629 -4.235 0.740 1.00 94.31 279 ALA A C 1
ATOM 2212 O O . ALA A 1 279 ? -2.724 -3.243 0.023 1.00 94.31 279 ALA A O 1
ATOM 2213 N N . ILE A 1 280 ? -3.597 -5.154 0.812 1.00 93.50 280 ILE A N 1
ATOM 2214 C CA . ILE A 1 280 ? -4.871 -5.043 0.081 1.00 93.50 280 ILE A CA 1
ATOM 2215 C C . ILE A 1 280 ? -5.637 -3.785 0.511 1.00 93.50 280 ILE A C 1
ATOM 2217 O O . ILE A 1 280 ? -6.149 -3.056 -0.336 1.00 93.50 280 ILE A O 1
ATOM 2221 N N . VAL A 1 281 ? -5.679 -3.509 1.817 1.00 93.81 281 VAL A N 1
ATOM 2222 C CA . VAL A 1 281 ? -6.305 -2.298 2.368 1.00 93.81 281 VAL A CA 1
ATOM 2223 C C . VAL A 1 281 ? -5.565 -1.026 1.947 1.00 93.81 281 VAL A C 1
ATOM 2225 O O . VAL A 1 281 ? -6.204 -0.026 1.630 1.00 93.81 281 VAL A O 1
ATOM 2228 N N . LEU A 1 282 ? -4.230 -1.046 1.949 1.00 94.56 282 LEU A N 1
ATOM 2229 C CA . LEU A 1 282 ? -3.406 0.121 1.637 1.00 94.56 282 LEU A CA 1
ATOM 2230 C C . LEU A 1 282 ? -3.426 0.459 0.142 1.00 94.56 282 LEU A C 1
ATOM 2232 O O . LEU A 1 282 ? -3.507 1.627 -0.211 1.00 94.56 282 LEU A O 1
ATOM 2236 N N . PHE A 1 283 ? -3.357 -0.538 -0.742 1.00 92.75 283 PHE A N 1
ATOM 2237 C CA . PHE A 1 283 ? -3.300 -0.349 -2.196 1.00 92.75 283 PHE A CA 1
ATOM 2238 C C . PHE A 1 283 ? -4.685 -0.502 -2.850 1.00 92.75 283 PHE A C 1
ATOM 2240 O O . PHE A 1 283 ? -4.857 -1.258 -3.810 1.00 92.75 283 PHE A O 1
ATOM 2247 N N . LYS A 1 284 ? -5.693 0.217 -2.336 1.00 85.06 284 LYS A N 1
ATOM 2248 C CA . LYS A 1 284 ? -7.059 0.212 -2.890 1.00 85.06 284 LYS A CA 1
ATOM 2249 C C . LYS A 1 284 ? -7.075 0.708 -4.341 1.00 85.06 284 LYS A C 1
ATOM 2251 O O . LYS A 1 284 ? -6.775 1.865 -4.630 1.00 85.06 284 LYS A O 1
ATOM 2256 N N . SER A 1 285 ? -7.490 -0.162 -5.262 1.00 65.12 285 SER A N 1
ATOM 2257 C CA . SER A 1 285 ? -7.741 0.201 -6.661 1.00 65.12 285 SER A CA 1
ATOM 2258 C C . SER A 1 285 ? -9.199 0.646 -6.821 1.00 65.12 285 SER A C 1
ATOM 2260 O O . SER A 1 285 ? -10.126 -0.074 -6.466 1.00 65.12 285 SER A O 1
ATOM 2262 N N . GLY A 1 286 ? -9.409 1.877 -7.286 1.00 59.38 286 GLY A N 1
ATOM 2263 C CA . GLY A 1 286 ? -10.727 2.535 -7.315 1.00 59.38 286 GLY A CA 1
ATOM 2264 C C . GLY A 1 286 ? -10.664 4.020 -6.957 1.00 59.38 286 GLY A C 1
ATOM 2265 O O . GLY A 1 286 ? -11.607 4.770 -7.198 1.00 59.38 286 GLY A O 1
ATOM 2266 N N . MET A 1 287 ? -9.523 4.461 -6.434 1.00 62.44 287 MET A N 1
ATOM 2267 C CA . MET A 1 287 ? -9.238 5.865 -6.193 1.00 62.44 287 MET A CA 1
ATOM 2268 C C . MET A 1 287 ? -8.818 6.553 -7.494 1.00 62.44 287 MET A C 1
ATOM 2270 O O . MET A 1 287 ? -8.018 6.009 -8.257 1.00 62.44 287 MET A O 1
ATOM 2274 N N . LYS A 1 288 ? -9.334 7.761 -7.752 1.00 52.09 288 LYS A N 1
ATOM 2275 C CA . LYS A 1 288 ? -8.800 8.634 -8.808 1.00 52.09 288 LYS A CA 1
ATOM 2276 C C . LYS A 1 288 ? -7.437 9.167 -8.354 1.00 52.09 288 LYS A C 1
ATOM 2278 O O . LYS A 1 288 ? -7.350 10.260 -7.799 1.00 52.09 288 LYS A O 1
ATOM 2283 N N . LEU A 1 289 ? -6.404 8.354 -8.542 1.00 56.41 289 LEU A N 1
ATOM 2284 C CA . LEU A 1 289 ? -5.008 8.766 -8.415 1.00 56.41 289 LEU A CA 1
ATOM 2285 C C . LEU A 1 289 ? -4.681 9.690 -9.601 1.00 56.41 289 LEU A C 1
ATOM 2287 O O . LEU A 1 289 ? -5.202 9.474 -10.701 1.00 56.41 289 LEU A O 1
ATOM 2291 N N . CYS A 1 290 ? -3.937 10.769 -9.351 1.00 47.69 290 CYS A N 1
ATOM 2292 C CA . CYS A 1 290 ? -3.679 11.822 -10.345 1.00 47.69 290 CYS A CA 1
ATOM 2293 C C . CYS A 1 290 ? -2.335 11.638 -11.040 1.00 47.69 290 CYS A C 1
ATOM 2295 O O . CYS A 1 290 ? -1.342 11.378 -10.330 1.00 47.69 290 CYS A O 1
#

Foldseek 3Di:
DDDDDDDDDDDPDDPDPPPPDDDPPDPPPQDAAQQARHGFPDAAQRGGHHPVLNVLLLVCLQVVDDFDFPDDLCDHRHPVCVVVGSSNSNVSCVVRPRHSVSNDHDDDPPPDPDDDDDDDDDDDDDPDVVVQLVLLLVLQDDLVVLVVLVVLQDPPDDDPPDPPVSNQCALVSLVVNLVVQLVRLLSSQCSRPVLVPADPVLNVVLCVQQRVVSSLLSCLVSVRDLDLVNVCVNVVNDPVPDDPVVSVVSSVVSVVSVVVSVVCVVVVQDSSNSSVVSVCSSPDDPDPDD

Secondary structure (DSSP, 8-state):
-----------------------S------PBPTTT-SBP-EEETTEEE-HHHHHHHHHHHHTT-----SSSS-----TTTTTS-HHHHHHHHHHTT--GGGSPPPPPPS---S-------------SSHHHHHHHHHT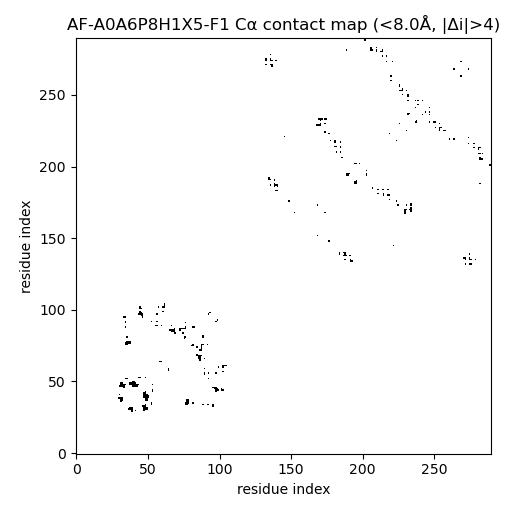S--THHHHHHHHHT------TTS-GGGSS--HHHHHHHHHHHHHHHHHHHHH-HHHHTS-HHHHHHHHHHHHHHHHHHHHHHTT----HHHHHHHTT--TTTS-HHHHHHHHHHHHHHHHHHHHHHHTT--HHHHHHHHHHHHT-TTS---

Radius of gyration: 33.68 Å; Cα contacts (8 Å, |Δi|>4): 219; chains: 1; bounding box: 114×39×89 Å

Mean predicted aligned error: 19.54 Å